Protein AF-A0A1H8Z740-F1 (af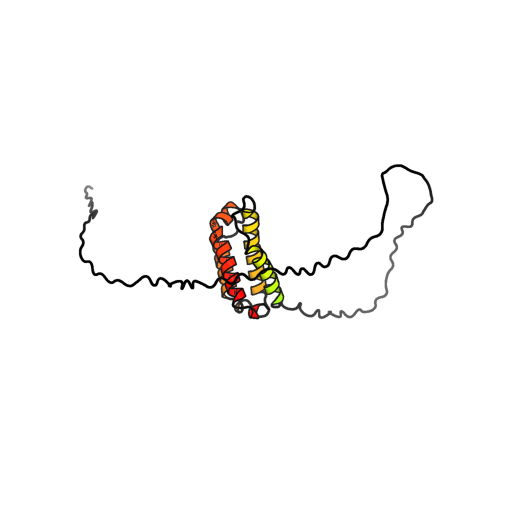db_monomer_lite)

Structure (mmCIF, N/CA/C/O backbone):
data_AF-A0A1H8Z740-F1
#
_entry.id   AF-A0A1H8Z740-F1
#
loop_
_atom_site.group_PDB
_atom_site.id
_atom_site.type_symbol
_atom_site.label_atom_id
_atom_site.label_alt_id
_atom_site.label_comp_id
_atom_site.label_asym_id
_atom_site.label_entity_id
_atom_site.label_seq_id
_atom_site.pdbx_PDB_ins_code
_atom_site.Cartn_x
_atom_site.Cartn_y
_atom_site.Cartn_z
_atom_site.occupancy
_atom_site.B_iso_or_equiv
_atom_site.auth_seq_id
_atom_site.auth_comp_id
_atom_site.auth_asym_id
_atom_site.auth_atom_id
_atom_site.pdbx_PDB_model_num
ATOM 1 N N . MET A 1 1 ? -72.888 9.881 -19.798 1.00 51.94 1 MET A N 1
ATOM 2 C CA . MET A 1 1 ? -72.428 8.613 -20.405 1.00 51.94 1 MET A CA 1
ATOM 3 C C . MET A 1 1 ? -71.868 7.751 -19.288 1.00 51.94 1 MET A C 1
ATOM 5 O O . MET A 1 1 ? -71.101 8.263 -18.486 1.00 51.94 1 MET A O 1
ATOM 9 N N . ALA A 1 2 ? -72.367 6.526 -19.159 1.00 50.38 2 ALA A N 1
ATOM 10 C CA . ALA A 1 2 ? -72.216 5.652 -17.998 1.00 50.38 2 ALA A CA 1
ATOM 11 C C . ALA A 1 2 ? -71.512 4.333 -18.372 1.00 50.38 2 ALA A C 1
ATOM 13 O O . ALA A 1 2 ? -71.550 3.955 -19.540 1.00 50.38 2 ALA A O 1
ATOM 14 N N . TYR A 1 3 ? -71.006 3.637 -17.340 1.00 39.53 3 TYR A N 1
ATOM 15 C CA . TYR A 1 3 ? -70.456 2.263 -17.302 1.00 39.53 3 TYR A CA 1
ATOM 16 C C . TYR A 1 3 ? -69.096 2.054 -18.000 1.00 39.53 3 TYR A C 1
ATOM 18 O O . TYR A 1 3 ? -68.881 2.534 -19.098 1.00 39.53 3 TYR A O 1
ATOM 26 N N . GLY A 1 4 ? -68.116 1.322 -17.465 1.00 43.38 4 GLY A N 1
ATOM 27 C CA . GLY A 1 4 ? -68.037 0.452 -16.292 1.00 43.38 4 GLY A CA 1
ATOM 28 C C . GLY A 1 4 ? -66.948 -0.620 -16.511 1.00 43.38 4 GLY A C 1
ATOM 29 O O . GLY A 1 4 ? -66.537 -0.852 -17.642 1.00 43.38 4 GLY A O 1
ATOM 30 N N . ARG A 1 5 ? -66.584 -1.310 -15.418 1.00 56.38 5 ARG A N 1
ATOM 31 C CA . ARG A 1 5 ? -65.820 -2.575 -15.286 1.00 56.38 5 ARG A CA 1
ATOM 32 C C . ARG A 1 5 ? -64.293 -2.553 -15.102 1.00 56.38 5 ARG A C 1
ATOM 34 O O . ARG A 1 5 ? -63.496 -2.549 -16.030 1.00 56.38 5 ARG A O 1
ATOM 41 N N . SER A 1 6 ? -63.965 -2.732 -13.825 1.00 49.19 6 SER A N 1
ATOM 42 C CA . SER A 1 6 ? -62.847 -3.457 -13.226 1.00 49.19 6 SER A CA 1
ATOM 43 C C . SER A 1 6 ? -62.597 -4.854 -13.817 1.00 49.19 6 SER A C 1
ATOM 45 O O . SER A 1 6 ? -63.549 -5.577 -14.112 1.00 49.19 6 SER A O 1
ATOM 47 N N . VAL A 1 7 ? -61.331 -5.286 -13.806 1.00 58.62 7 VAL A N 1
ATOM 48 C CA . VAL A 1 7 ? -60.946 -6.691 -13.594 1.00 58.62 7 VAL A CA 1
ATOM 49 C C . VAL A 1 7 ? -59.825 -6.724 -12.556 1.00 58.62 7 VAL A C 1
ATOM 51 O O . VAL A 1 7 ? -58.875 -5.947 -12.614 1.00 58.62 7 VAL A O 1
ATOM 54 N N . ALA A 1 8 ? -60.013 -7.596 -11.573 1.00 49.56 8 ALA A N 1
ATOM 55 C CA . ALA A 1 8 ? -59.185 -7.823 -10.404 1.00 49.56 8 ALA A CA 1
ATOM 56 C C . ALA A 1 8 ? -58.498 -9.195 -10.492 1.00 49.56 8 ALA A C 1
ATOM 58 O O . ALA A 1 8 ? -59.053 -10.093 -11.119 1.00 49.56 8 ALA A O 1
ATOM 59 N N . LEU A 1 9 ? -57.394 -9.336 -9.739 1.00 51.22 9 LEU A N 1
ATOM 60 C CA . LEU A 1 9 ? -56.732 -10.574 -9.278 1.00 51.22 9 LEU A CA 1
ATOM 61 C C . LEU A 1 9 ? -56.197 -11.517 -10.386 1.00 51.22 9 LEU A C 1
ATOM 63 O O . LEU A 1 9 ? -56.778 -11.668 -11.443 1.00 51.22 9 LEU A O 1
ATOM 67 N N . VAL A 1 10 ? -55.042 -12.170 -10.229 1.00 54.97 10 VAL A N 1
ATOM 68 C CA . VAL A 1 10 ? -54.831 -13.263 -9.270 1.00 54.97 10 VAL A CA 1
ATOM 69 C C . VAL A 1 10 ? -53.385 -13.304 -8.770 1.00 54.97 10 VAL A C 1
ATOM 71 O O . VAL A 1 10 ? -52.414 -13.274 -9.519 1.00 54.97 10 VAL A O 1
ATOM 74 N N . ARG A 1 11 ? -53.295 -13.424 -7.449 1.00 53.94 11 ARG A N 1
ATOM 75 C CA . ARG A 1 11 ? -52.135 -13.775 -6.635 1.00 53.94 11 ARG A CA 1
ATOM 76 C C . ARG A 1 11 ? -51.995 -15.303 -6.698 1.00 53.94 11 ARG A C 1
ATOM 78 O O . ARG A 1 11 ? -52.945 -15.983 -6.322 1.00 53.94 11 ARG A O 1
ATOM 85 N N . SER A 1 12 ? -50.861 -15.843 -7.147 1.00 56.25 12 SER A N 1
ATOM 86 C CA . SER A 1 12 ? -50.592 -17.287 -7.060 1.00 56.25 12 SER A CA 1
ATOM 87 C C . SER A 1 12 ? -49.629 -17.553 -5.908 1.00 56.25 12 SER A C 1
ATOM 89 O O . SER A 1 12 ? -48.436 -17.274 -5.988 1.00 56.25 12 SER A O 1
ATOM 91 N N . THR A 1 13 ? -50.193 -18.031 -4.805 1.00 62.53 13 THR A N 1
ATOM 92 C CA . THR A 1 13 ? -49.507 -18.542 -3.617 1.00 62.53 13 THR A CA 1
ATOM 93 C C . THR A 1 13 ? -49.459 -20.066 -3.651 1.00 62.53 13 THR A C 1
ATOM 95 O O . THR A 1 13 ? -50.426 -20.678 -4.100 1.00 62.53 13 THR A O 1
ATOM 98 N N . SER A 1 14 ? -48.422 -20.623 -3.012 1.00 50.22 14 SER A N 1
ATOM 99 C CA . SER A 1 14 ? -48.353 -21.995 -2.469 1.00 50.22 14 SER A CA 1
ATOM 100 C C . SER A 1 14 ? -48.118 -23.099 -3.511 1.00 50.22 14 SER A C 1
ATOM 102 O O . SER A 1 14 ? -48.761 -23.126 -4.546 1.00 50.22 14 SER A O 1
ATOM 104 N N . GLY A 1 15 ? -47.233 -24.075 -3.322 1.00 46.34 15 GLY A N 1
ATOM 105 C CA . GLY A 1 15 ? -46.512 -24.540 -2.139 1.00 46.34 15 GLY A CA 1
ATOM 106 C C . GLY A 1 15 ? -46.439 -26.075 -2.182 1.00 46.34 15 GLY A C 1
ATOM 107 O O . GLY A 1 15 ? -47.273 -26.689 -2.840 1.00 46.34 15 GLY A O 1
ATOM 108 N N . VAL A 1 16 ? -45.516 -26.659 -1.398 1.00 50.41 16 VAL A N 1
ATOM 109 C CA . VAL A 1 16 ? -45.433 -28.098 -1.032 1.00 50.41 16 VAL A CA 1
ATOM 110 C C . VAL A 1 16 ? -44.933 -29.004 -2.179 1.00 50.41 16 VAL A C 1
ATOM 112 O O . VAL A 1 16 ? -45.433 -28.931 -3.286 1.00 50.41 16 VAL A O 1
ATOM 115 N N . GLY A 1 17 ? -43.949 -29.895 -2.055 1.00 45.06 17 GLY A N 1
ATOM 116 C CA . GLY A 1 17 ? -43.285 -30.540 -0.924 1.00 45.06 17 GLY A CA 1
ATOM 117 C C . GLY A 1 17 ? -43.038 -32.021 -1.288 1.00 45.06 17 GLY A C 1
ATOM 118 O O . GLY A 1 17 ? -43.807 -32.589 -2.057 1.00 45.06 17 GLY A O 1
ATOM 119 N N . ASN A 1 18 ? -42.011 -32.619 -0.675 1.00 44.38 18 ASN A N 1
ATOM 120 C CA . ASN A 1 18 ? -41.576 -34.033 -0.673 1.00 44.38 18 ASN A CA 1
ATOM 121 C C . ASN A 1 18 ? -40.525 -34.445 -1.722 1.00 44.38 18 ASN A C 1
ATOM 123 O O . ASN A 1 18 ? -40.766 -34.327 -2.914 1.00 44.38 18 ASN A O 1
ATOM 127 N N . THR A 1 19 ? -39.279 -34.789 -1.356 1.00 49.62 19 THR A N 1
ATOM 128 C CA . THR A 1 19 ? -38.727 -35.799 -0.403 1.00 49.62 19 THR A CA 1
ATOM 129 C C . THR A 1 19 ? -38.589 -37.181 -1.055 1.00 49.62 19 THR A C 1
ATOM 131 O O . THR A 1 19 ? -39.558 -37.662 -1.624 1.00 49.62 19 THR A O 1
ATOM 134 N N . VAL A 1 20 ? -37.405 -37.788 -0.834 1.00 49.59 20 VAL A N 1
ATOM 135 C CA . VAL A 1 20 ? -36.796 -39.074 -1.283 1.00 49.59 20 VAL A CA 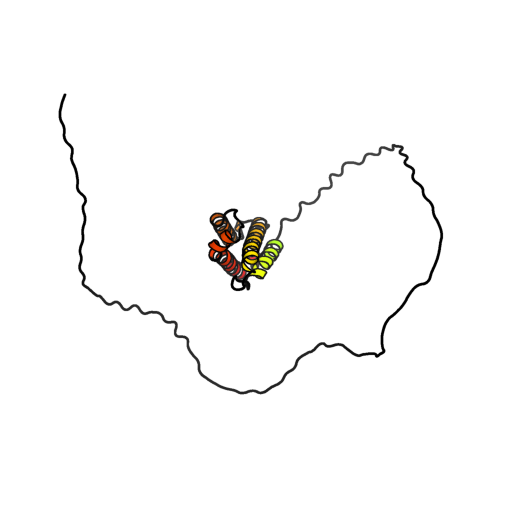1
ATOM 136 C C . VAL A 1 20 ? -36.079 -38.970 -2.641 1.00 49.59 20 VAL A C 1
ATOM 138 O O . VAL A 1 20 ? -36.668 -38.507 -3.602 1.00 49.59 20 VAL A O 1
ATOM 141 N N . ASP A 1 21 ? -34.778 -39.235 -2.811 1.00 46.12 21 ASP A N 1
ATOM 142 C CA . ASP A 1 21 ? -33.928 -40.348 -2.350 1.00 46.12 21 ASP A CA 1
ATOM 143 C C . ASP A 1 21 ? -32.442 -39.908 -2.525 1.00 46.12 21 ASP A C 1
ATOM 145 O O . ASP A 1 21 ? -32.060 -39.425 -3.587 1.00 46.12 21 ASP A O 1
ATOM 149 N N . ARG A 1 22 ? -31.618 -39.703 -1.490 1.00 48.56 22 ARG A N 1
ATOM 150 C CA . ARG A 1 22 ? -30.733 -40.657 -0.786 1.00 48.56 22 ARG A CA 1
ATOM 151 C C . ARG A 1 22 ? -29.916 -41.651 -1.644 1.00 48.56 22 ARG A C 1
ATOM 153 O O . ARG A 1 22 ? -29.967 -42.851 -1.427 1.00 48.56 22 ARG A O 1
ATOM 160 N N . LEU A 1 23 ? -28.980 -41.130 -2.440 1.00 54.94 23 LEU A N 1
ATOM 161 C CA . LEU A 1 23 ? -27.704 -41.799 -2.769 1.00 54.94 23 LEU A CA 1
ATOM 162 C C . LEU A 1 23 ? -26.571 -40.883 -2.275 1.00 54.94 23 LEU A C 1
ATOM 164 O O . LEU A 1 23 ? -26.291 -39.855 -2.876 1.00 54.94 23 LEU A O 1
ATOM 168 N N . ILE A 1 24 ? -26.083 -41.020 -1.037 1.00 53.53 24 ILE A N 1
ATOM 169 C CA . ILE A 1 24 ? -24.982 -41.922 -0.644 1.00 53.53 24 ILE A CA 1
ATOM 170 C C . ILE A 1 24 ? -23.899 -41.980 -1.729 1.00 53.53 24 ILE A C 1
ATOM 172 O O . ILE A 1 24 ? -23.836 -42.899 -2.537 1.00 53.53 24 ILE A O 1
ATOM 176 N N . GLY A 1 25 ? -23.048 -40.957 -1.707 1.00 46.06 25 GLY A N 1
ATOM 177 C CA . GLY A 1 25 ? -21.770 -40.892 -2.399 1.00 46.06 25 GLY A CA 1
ATOM 178 C C . GLY A 1 25 ? -20.762 -40.233 -1.466 1.00 46.06 25 GLY A C 1
ATOM 179 O O . GLY A 1 25 ? -20.509 -39.036 -1.556 1.00 46.06 25 GLY A O 1
ATOM 180 N N . ASP A 1 26 ? -20.259 -41.022 -0.517 1.00 47.56 26 ASP A N 1
ATOM 181 C CA . ASP A 1 26 ? -19.107 -40.706 0.320 1.00 47.56 26 ASP A CA 1
ATOM 182 C C . ASP A 1 26 ? -17.903 -40.331 -0.557 1.00 47.56 26 ASP A C 1
ATOM 184 O O . ASP A 1 26 ? -17.189 -41.193 -1.070 1.00 47.56 26 ASP A O 1
ATOM 188 N N . HIS A 1 27 ? -17.626 -39.035 -0.681 1.00 52.25 27 HIS A N 1
ATOM 189 C CA . HIS A 1 27 ? -16.311 -38.545 -1.084 1.00 52.25 27 HIS A CA 1
ATOM 190 C C . HIS A 1 27 ? -15.708 -37.718 0.044 1.00 52.25 27 HIS A C 1
ATOM 192 O O . HIS A 1 27 ? -15.563 -36.502 -0.012 1.00 52.25 27 HIS A O 1
ATOM 198 N N . THR A 1 28 ? -15.351 -38.466 1.088 1.00 51.75 28 THR A N 1
ATOM 199 C CA . THR A 1 28 ? -14.071 -38.375 1.797 1.00 51.75 28 THR A CA 1
ATOM 200 C C . THR A 1 28 ? -13.460 -36.982 1.875 1.00 51.75 28 THR A C 1
ATOM 202 O O . THR A 1 28 ? -12.662 -36.567 1.032 1.00 51.75 28 THR A O 1
ATOM 205 N N . VAL A 1 29 ? -13.735 -36.346 3.011 1.00 49.88 29 VAL A N 1
ATOM 206 C CA . VAL A 1 29 ? -12.822 -35.453 3.722 1.00 49.88 29 VAL A CA 1
ATOM 207 C C . VAL A 1 29 ? -11.387 -35.970 3.555 1.00 49.88 29 VAL A C 1
ATOM 209 O O . VAL A 1 29 ? -10.983 -36.951 4.181 1.00 49.88 29 VAL A O 1
ATOM 212 N N . ARG A 1 30 ? -10.583 -35.316 2.708 1.00 48.72 30 ARG A N 1
ATOM 213 C CA . ARG A 1 30 ? -9.128 -35.510 2.690 1.00 48.72 30 ARG A CA 1
ATOM 214 C C . ARG A 1 30 ? -8.553 -34.809 3.918 1.00 48.72 30 ARG A C 1
ATOM 216 O O . ARG A 1 30 ? -7.927 -33.758 3.842 1.00 48.72 30 ARG A O 1
ATOM 223 N N . THR A 1 31 ? -8.769 -35.423 5.078 1.00 51.41 31 THR A N 1
ATOM 224 C CA . THR A 1 31 ? -7.975 -35.187 6.279 1.00 51.41 31 THR A CA 1
ATOM 225 C C . THR A 1 31 ? -6.515 -35.433 5.907 1.00 51.41 31 THR A C 1
ATOM 227 O O . THR A 1 31 ? -6.109 -36.584 5.709 1.00 51.41 31 THR A O 1
ATOM 230 N N . ARG A 1 32 ? -5.709 -34.371 5.785 1.00 56.00 32 ARG A N 1
ATOM 231 C CA . ARG A 1 32 ? -4.251 -34.515 5.792 1.00 56.00 32 ARG A CA 1
ATOM 232 C C . ARG A 1 32 ? -3.883 -35.108 7.148 1.00 56.00 32 ARG A C 1
ATOM 234 O O . ARG A 1 32 ? -3.921 -34.429 8.170 1.00 56.00 32 ARG A O 1
ATOM 241 N N . ARG A 1 33 ? -3.585 -36.409 7.156 1.00 56.38 33 ARG A N 1
ATOM 242 C CA . ARG A 1 33 ? -3.032 -37.107 8.314 1.00 56.38 33 ARG A CA 1
ATOM 243 C C . ARG A 1 33 ? -1.699 -36.456 8.660 1.00 56.38 33 ARG A C 1
ATOM 245 O O . ARG A 1 33 ? -0.691 -36.689 7.998 1.00 56.38 33 ARG A O 1
ATOM 252 N N . ILE A 1 34 ? -1.728 -35.664 9.722 1.00 55.78 34 ILE A N 1
ATOM 253 C CA . ILE A 1 34 ? -0.568 -35.267 10.507 1.00 55.78 34 ILE A CA 1
ATOM 254 C C . ILE A 1 34 ? 0.114 -36.564 10.951 1.00 55.78 34 ILE A C 1
ATOM 256 O O . ILE A 1 34 ? -0.396 -37.288 11.810 1.00 55.78 34 ILE A O 1
ATOM 260 N N . ARG A 1 35 ? 1.255 -36.897 10.339 1.00 57.22 35 ARG A N 1
ATOM 261 C CA . ARG A 1 35 ? 2.130 -37.947 10.861 1.00 57.22 35 ARG A CA 1
ATOM 262 C C . ARG A 1 35 ? 2.799 -37.399 12.117 1.00 57.22 35 ARG A C 1
ATOM 264 O O . ARG A 1 35 ? 3.810 -36.712 12.052 1.00 57.22 35 ARG A O 1
ATOM 271 N N . ARG A 1 36 ? 2.201 -37.711 13.267 1.00 52.22 36 ARG A N 1
ATOM 272 C CA . ARG A 1 36 ? 2.872 -37.698 14.567 1.00 52.22 36 ARG A CA 1
ATOM 273 C C . ARG A 1 36 ? 3.938 -38.795 14.555 1.00 52.22 36 ARG A C 1
ATOM 275 O O . ARG A 1 36 ? 3.599 -39.969 14.667 1.00 52.22 36 ARG A O 1
ATOM 282 N N . ALA A 1 37 ? 5.204 -38.414 14.442 1.00 51.41 37 ALA A N 1
ATOM 283 C CA . ALA A 1 37 ? 6.311 -39.257 14.869 1.00 51.41 37 ALA A CA 1
ATOM 284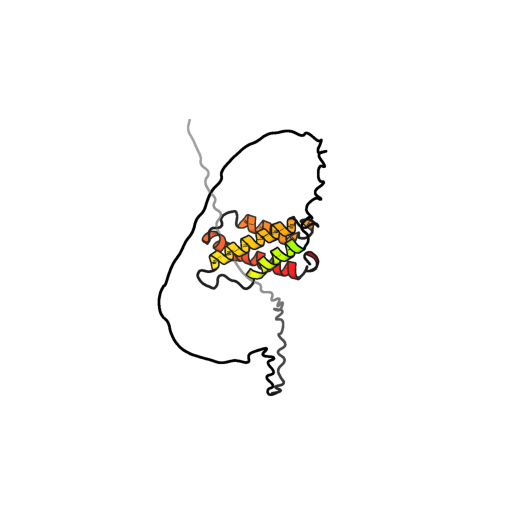 C C . ALA A 1 37 ? 6.563 -38.996 16.367 1.00 51.41 37 ALA A C 1
ATOM 286 O O . ALA A 1 37 ? 7.004 -37.923 16.762 1.00 51.41 37 ALA A O 1
ATOM 287 N N . ARG A 1 38 ? 6.210 -39.978 17.201 1.00 49.41 38 ARG A N 1
ATOM 288 C CA . ARG A 1 38 ? 6.825 -40.253 18.514 1.00 49.41 38 ARG A CA 1
ATOM 289 C C . ARG A 1 38 ? 7.944 -41.272 18.226 1.00 49.41 38 ARG A C 1
ATOM 291 O O . ARG A 1 38 ? 7.724 -42.114 17.366 1.00 49.41 38 ARG A O 1
ATOM 298 N N . ALA A 1 39 ? 9.111 -41.342 18.850 1.00 46.09 39 ALA A N 1
ATOM 299 C CA . ALA A 1 39 ? 9.755 -40.640 19.947 1.00 46.09 39 ALA A CA 1
ATOM 300 C C . ALA A 1 39 ? 11.256 -41.002 19.890 1.00 46.09 39 ALA A C 1
ATOM 302 O O . ALA A 1 39 ? 11.590 -42.098 19.448 1.00 46.09 39 ALA A O 1
ATOM 303 N N . ALA A 1 40 ? 12.127 -40.144 20.414 1.00 49.03 40 ALA A N 1
ATOM 304 C CA . ALA A 1 40 ? 13.336 -40.558 21.126 1.00 49.03 40 ALA A CA 1
ATOM 305 C C . ALA A 1 40 ? 13.777 -39.385 22.007 1.00 49.03 40 ALA A C 1
ATOM 307 O O . ALA A 1 40 ? 14.183 -38.337 21.510 1.00 49.03 40 ALA A O 1
ATOM 308 N N . ALA A 1 41 ? 13.623 -39.547 23.319 1.00 53.84 41 ALA A N 1
ATOM 309 C CA . ALA A 1 41 ? 14.206 -38.657 24.305 1.00 53.84 41 ALA A CA 1
ATOM 310 C C . ALA A 1 41 ? 15.705 -38.967 24.399 1.00 53.84 41 ALA A C 1
ATOM 312 O O . ALA A 1 41 ? 16.083 -40.057 24.823 1.00 53.84 41 ALA A O 1
ATOM 313 N N . LEU A 1 42 ? 16.542 -38.006 24.018 1.00 51.34 42 LEU A N 1
ATOM 314 C CA . LEU A 1 42 ? 17.931 -37.926 24.450 1.00 51.34 42 LEU A CA 1
ATOM 315 C C . LEU A 1 42 ? 18.061 -36.642 25.263 1.00 51.34 42 LEU A C 1
ATOM 317 O O . LEU A 1 42 ? 18.013 -35.537 24.729 1.00 51.34 42 LEU A O 1
ATOM 321 N N . ALA A 1 43 ? 18.161 -36.812 26.577 1.00 49.41 43 ALA A N 1
ATOM 322 C CA . ALA A 1 43 ? 18.602 -35.769 27.480 1.00 49.41 43 ALA A CA 1
ATOM 323 C C . ALA A 1 43 ? 20.100 -35.531 27.233 1.00 49.41 43 ALA A C 1
ATOM 325 O O . ALA A 1 43 ? 20.905 -36.440 27.425 1.00 49.41 43 ALA A O 1
ATOM 326 N N . VAL A 1 44 ? 20.464 -34.322 26.804 1.00 55.94 44 VAL A N 1
ATOM 327 C CA . VAL A 1 44 ? 21.854 -33.849 26.752 1.00 55.94 44 VAL A CA 1
ATOM 328 C C . VAL A 1 44 ? 21.946 -32.596 27.628 1.00 55.94 44 VAL A C 1
ATOM 330 O O . VAL A 1 44 ? 21.213 -31.637 27.376 1.00 55.94 44 VAL A O 1
ATOM 333 N N . PRO A 1 45 ? 22.784 -32.592 28.678 1.00 50.06 45 PRO A N 1
ATOM 334 C CA . PRO A 1 45 ? 22.943 -31.446 29.560 1.00 50.06 45 PRO A CA 1
ATOM 335 C C . PRO A 1 45 ? 23.923 -30.401 28.994 1.00 50.06 45 PRO A C 1
ATOM 337 O O . PRO A 1 45 ? 24.972 -30.742 28.463 1.00 50.06 45 PRO A O 1
ATOM 340 N N . VAL A 1 46 ? 23.543 -29.132 29.183 1.00 52.88 46 VAL A N 1
ATOM 341 C CA . VAL A 1 46 ? 24.349 -27.958 29.587 1.00 52.88 46 VAL A CA 1
ATOM 342 C C . VAL A 1 46 ? 25.718 -27.726 28.922 1.00 52.88 46 VAL A C 1
ATOM 344 O O . VAL A 1 46 ? 26.709 -28.350 29.282 1.00 52.88 46 VAL A O 1
ATOM 347 N N . ALA A 1 47 ? 25.800 -26.645 28.137 1.00 52.44 47 ALA A N 1
ATOM 348 C CA . ALA A 1 47 ? 26.899 -25.675 28.214 1.00 52.44 47 ALA A CA 1
ATOM 349 C C . ALA A 1 47 ? 26.419 -24.295 27.718 1.00 52.44 47 ALA A C 1
ATOM 351 O O . ALA A 1 47 ? 26.180 -24.087 26.531 1.00 52.44 47 ALA A O 1
ATOM 352 N N . LEU A 1 48 ? 26.247 -23.359 28.655 1.00 56.12 48 LEU A N 1
ATOM 353 C CA . LEU A 1 48 ? 26.088 -21.926 28.401 1.00 56.12 48 LEU A CA 1
ATOM 354 C C . LEU A 1 48 ? 27.441 -21.349 27.967 1.00 56.12 48 LEU A C 1
ATOM 356 O O . LEU A 1 48 ? 28.382 -21.366 28.757 1.00 56.12 48 LEU A O 1
ATOM 360 N N . LEU A 1 49 ? 27.525 -20.789 26.761 1.00 59.06 49 LEU A N 1
ATOM 361 C CA . LEU A 1 49 ? 28.607 -19.885 26.368 1.00 59.06 49 LEU A CA 1
ATOM 362 C C . LEU A 1 49 ? 27.998 -18.646 25.705 1.00 59.06 49 LEU A C 1
ATOM 364 O O . LEU A 1 49 ? 27.688 -18.628 24.517 1.00 59.06 49 LEU A O 1
ATOM 368 N N . LEU A 1 50 ? 27.801 -17.617 26.529 1.00 64.94 50 LEU A N 1
ATOM 369 C CA . LEU A 1 50 ? 27.571 -16.235 26.122 1.00 64.94 50 LEU A CA 1
ATOM 370 C C . LEU A 1 50 ? 28.929 -15.608 25.759 1.00 64.94 50 LEU A C 1
ATOM 372 O O . LEU A 1 50 ? 29.798 -15.571 26.631 1.00 64.94 50 LEU A O 1
ATOM 376 N N . PRO A 1 51 ? 29.129 -15.022 24.569 1.00 61.03 51 PRO A N 1
ATOM 377 C CA . PRO A 1 51 ? 30.081 -13.934 24.423 1.00 61.03 51 PRO A CA 1
ATOM 378 C C . PRO A 1 51 ? 29.379 -12.633 24.829 1.00 61.03 51 PRO A C 1
ATOM 380 O O . PRO A 1 51 ? 28.772 -11.930 24.025 1.00 61.03 51 PRO A O 1
ATOM 383 N N . SER A 1 52 ? 29.438 -12.350 26.129 1.00 54.09 52 SER A N 1
ATOM 384 C CA . SER A 1 52 ? 29.148 -11.037 26.697 1.00 54.09 52 SER A CA 1
ATOM 385 C C . SER A 1 52 ? 30.332 -10.116 26.390 1.00 54.09 52 SER A C 1
ATOM 387 O O . SER A 1 52 ? 31.387 -10.238 27.011 1.00 54.09 52 SER A O 1
ATOM 389 N N . CYS A 1 53 ? 30.187 -9.208 25.424 1.00 59.69 53 CYS A N 1
ATOM 390 C CA . CYS A 1 53 ? 31.089 -8.064 25.281 1.00 59.69 53 CYS A CA 1
ATOM 391 C C . CYS A 1 53 ? 30.690 -6.999 26.309 1.00 59.69 53 CYS A C 1
ATOM 393 O O . CYS A 1 53 ? 30.004 -6.030 25.995 1.00 59.69 53 CYS A O 1
ATOM 395 N N . SER A 1 54 ? 31.115 -7.205 27.556 1.00 51.34 54 SER A N 1
ATOM 396 C CA . SER A 1 54 ? 31.225 -6.146 28.555 1.00 51.34 54 SER A CA 1
ATOM 397 C C . SER A 1 54 ? 32.696 -5.753 28.642 1.00 51.34 54 SER A C 1
ATOM 399 O O . SER A 1 54 ? 33.530 -6.518 29.121 1.00 51.34 54 SER A O 1
ATOM 401 N N . GLY A 1 55 ? 33.020 -4.573 28.120 1.00 49.22 55 GLY A N 1
ATOM 402 C CA . GLY A 1 55 ? 34.252 -3.875 28.450 1.00 49.22 55 GLY A CA 1
ATOM 403 C C . GLY A 1 55 ? 33.985 -2.950 29.632 1.00 49.22 55 GLY A C 1
ATOM 404 O O . GLY A 1 55 ? 33.263 -1.966 29.489 1.00 49.22 55 GLY A O 1
ATOM 405 N N . SER A 1 56 ? 34.549 -3.259 30.796 1.00 50.50 56 SER A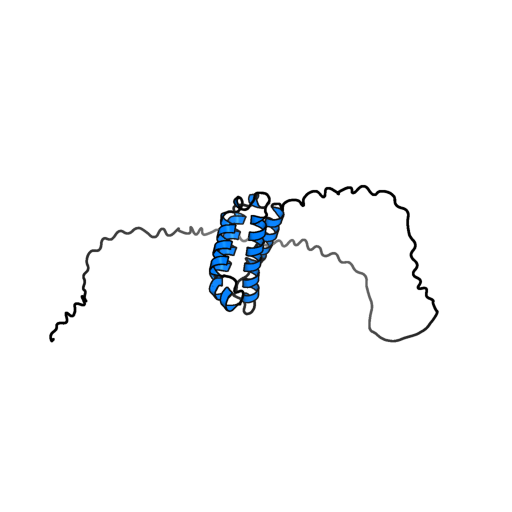 N 1
ATOM 406 C CA . SER A 1 56 ? 34.767 -2.296 31.880 1.00 50.50 56 SER A CA 1
ATOM 407 C C . SER A 1 56 ? 35.917 -2.761 32.770 1.00 50.50 56 SER A C 1
ATOM 409 O O . SER A 1 56 ? 35.917 -3.885 33.259 1.00 50.50 56 SER A O 1
ATOM 411 N N . ALA A 1 57 ? 36.884 -1.867 32.950 1.00 47.44 57 ALA A N 1
ATOM 412 C CA . ALA A 1 57 ? 37.707 -1.708 34.146 1.00 47.44 57 ALA A CA 1
ATOM 413 C C . ALA A 1 57 ? 38.012 -0.198 34.194 1.00 47.44 57 ALA A C 1
ATOM 415 O O . ALA A 1 57 ? 38.619 0.343 33.272 1.00 47.44 57 ALA A O 1
ATOM 416 N N . ASP A 1 58 ? 37.288 0.559 35.013 1.00 45.12 58 ASP A N 1
ATOM 417 C CA . ASP A 1 58 ? 37.594 0.857 36.419 1.00 45.12 58 ASP A CA 1
ATOM 418 C C . ASP A 1 58 ? 38.739 1.861 36.590 1.00 45.12 58 ASP A C 1
ATOM 420 O O . ASP A 1 58 ? 39.908 1.555 36.357 1.00 45.12 58 ASP A O 1
ATOM 424 N N . ARG A 1 59 ? 38.376 3.045 37.096 1.00 41.88 59 ARG A N 1
ATOM 425 C CA . ARG A 1 59 ? 39.026 3.670 38.255 1.00 41.88 59 ARG A CA 1
ATOM 426 C C . ARG A 1 59 ? 38.031 4.594 38.969 1.00 41.88 59 ARG A C 1
ATOM 428 O O . ARG A 1 59 ? 37.562 5.570 38.392 1.00 41.88 59 ARG A O 1
ATOM 435 N N . GLU A 1 60 ? 37.685 4.181 40.192 1.00 41.97 60 GLU A N 1
ATOM 436 C CA . GLU A 1 60 ? 37.688 4.944 41.458 1.00 41.97 60 GLU A CA 1
ATOM 437 C C . GLU A 1 60 ? 37.815 6.478 41.367 1.00 41.97 60 GLU A C 1
ATOM 439 O O . GLU A 1 60 ? 38.619 6.997 40.606 1.00 41.97 60 GLU A O 1
ATOM 444 N N . ALA A 1 61 ? 37.209 7.304 42.214 1.00 42.88 61 ALA A N 1
ATOM 445 C CA . ALA A 1 61 ? 36.331 7.154 43.368 1.00 42.88 61 ALA A CA 1
ATOM 446 C C . ALA A 1 61 ? 35.914 8.584 43.780 1.00 42.88 61 ALA A C 1
ATOM 448 O O . ALA A 1 61 ? 36.609 9.548 43.461 1.00 42.88 61 ALA A O 1
ATOM 449 N N . GLY A 1 62 ? 34.856 8.708 44.584 1.00 35.50 62 GLY A N 1
ATOM 450 C CA . GLY A 1 62 ? 34.789 9.783 45.581 1.00 35.50 62 GLY A CA 1
ATOM 451 C C . GLY A 1 62 ? 33.701 10.840 45.394 1.00 35.50 62 GLY A C 1
ATOM 452 O O . GLY A 1 62 ? 33.924 11.881 44.798 1.00 35.50 62 GLY A O 1
ATOM 453 N N . GLY A 1 63 ? 32.563 10.603 46.051 1.00 34.31 63 GLY A N 1
ATOM 454 C CA . GLY A 1 63 ? 32.151 11.457 47.169 1.00 34.31 63 GLY A CA 1
ATOM 455 C C . GLY A 1 63 ? 31.468 12.798 46.880 1.00 34.31 63 GLY A C 1
ATOM 456 O O . GLY A 1 63 ? 32.127 13.822 46.791 1.00 34.31 63 GLY A O 1
ATOM 457 N N . GLY A 1 64 ? 30.139 12.797 47.023 1.00 39.47 64 GLY A N 1
ATOM 458 C CA . GLY A 1 64 ? 29.447 13.770 47.884 1.00 39.47 64 GLY A CA 1
ATOM 459 C C . GLY A 1 64 ? 29.199 15.196 47.357 1.00 39.47 64 GLY A C 1
ATOM 460 O O . GLY A 1 64 ? 29.698 15.572 46.309 1.00 39.47 64 GLY A O 1
ATOM 461 N N . PRO A 1 65 ? 28.335 15.972 48.044 1.00 50.59 65 PRO A N 1
ATOM 462 C CA . PRO A 1 65 ? 27.319 16.804 47.390 1.00 50.59 65 PRO A CA 1
ATOM 463 C C . PRO A 1 65 ? 27.631 18.318 47.301 1.00 50.59 65 PRO A C 1
ATOM 465 O O . PRO A 1 65 ? 28.470 18.835 48.030 1.00 50.59 65 PRO A O 1
ATOM 468 N N . SER A 1 66 ? 26.867 18.997 46.422 1.00 44.66 66 SER A N 1
ATOM 469 C CA . SER A 1 66 ? 26.555 20.454 46.298 1.00 44.66 66 SER A CA 1
ATOM 470 C C . SER A 1 66 ? 26.694 21.271 47.608 1.00 44.66 66 SER A C 1
ATOM 472 O O . SER A 1 66 ? 26.403 20.669 48.644 1.00 44.66 66 SER A O 1
ATOM 474 N N . PRO A 1 67 ? 26.960 22.614 47.653 1.00 55.47 67 PRO A N 1
ATOM 475 C CA . PRO A 1 67 ? 26.489 23.667 46.720 1.00 55.47 67 PRO A CA 1
ATOM 476 C C . PRO A 1 67 ? 27.386 24.945 46.570 1.00 55.47 67 PRO A C 1
ATOM 478 O O . PRO A 1 67 ? 28.463 25.051 47.142 1.00 55.47 67 PRO A O 1
ATOM 481 N N . SER A 1 68 ? 26.836 25.969 45.890 1.00 40.97 68 SER A N 1
ATOM 482 C CA . SER A 1 68 ? 27.023 27.430 46.108 1.00 40.97 68 SER A CA 1
ATOM 483 C C . SER A 1 68 ? 27.942 28.269 45.196 1.00 40.97 68 SER A C 1
ATOM 485 O O . SER A 1 68 ? 29.160 28.193 45.238 1.00 40.97 68 SER A O 1
ATOM 487 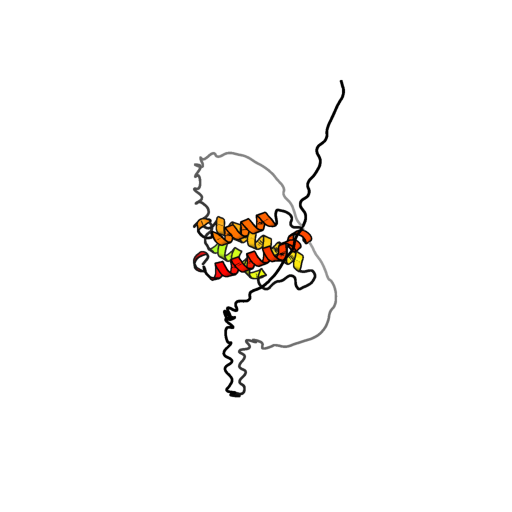N N . ARG A 1 69 ? 27.257 29.203 44.512 1.00 39.84 69 ARG A N 1
ATOM 488 C CA . ARG A 1 69 ? 27.447 30.673 44.460 1.00 39.84 69 ARG A CA 1
ATOM 489 C C . ARG A 1 69 ? 28.791 31.289 44.032 1.00 39.84 69 ARG A C 1
ATOM 491 O O . ARG A 1 69 ? 29.752 31.316 44.781 1.00 39.84 69 ARG A O 1
ATOM 498 N N . SER A 1 70 ? 28.665 32.007 42.910 1.00 40.91 70 SER A N 1
ATOM 499 C CA . SER A 1 70 ? 28.909 33.451 42.716 1.00 40.91 70 SER A CA 1
ATOM 500 C C . SER A 1 70 ? 30.271 34.050 43.052 1.00 40.91 70 SER A C 1
ATOM 502 O O . SER A 1 70 ? 30.600 34.211 44.220 1.00 40.91 70 SER A O 1
ATOM 504 N N . ALA A 1 71 ? 30.913 34.587 42.010 1.00 44.56 71 ALA A N 1
ATOM 505 C CA . ALA A 1 71 ? 31.562 35.909 41.930 1.00 44.56 71 ALA A CA 1
ATOM 506 C C . ALA A 1 71 ? 32.419 35.947 40.643 1.00 44.56 71 ALA A C 1
ATOM 508 O O . ALA A 1 71 ? 32.993 34.924 40.302 1.00 44.56 71 ALA A O 1
ATOM 509 N N . VAL A 1 72 ? 32.652 37.030 39.901 1.00 44.78 72 VAL A N 1
ATOM 510 C CA . VAL A 1 72 ? 32.081 38.379 39.746 1.00 44.78 72 VAL A CA 1
ATOM 511 C C . VAL A 1 72 ? 32.949 39.025 38.639 1.00 44.78 72 VAL A C 1
ATOM 513 O O . VAL A 1 72 ? 34.150 38.771 38.632 1.00 44.78 72 VAL A O 1
ATOM 516 N N . THR A 1 73 ? 32.335 39.828 37.748 1.00 37.28 73 THR A N 1
ATOM 517 C CA . THR A 1 73 ? 32.907 41.002 37.014 1.00 37.28 73 THR A CA 1
ATOM 518 C C . THR A 1 73 ? 34.107 40.794 36.058 1.00 37.28 73 THR A C 1
ATOM 520 O O . THR A 1 73 ? 34.984 39.991 36.319 1.00 37.28 73 THR A O 1
ATOM 523 N N . GLU A 1 74 ? 34.297 41.501 34.941 1.00 44.12 74 GLU A N 1
ATOM 524 C CA . GLU A 1 74 ? 33.691 42.709 34.364 1.00 44.12 74 GLU A CA 1
ATOM 525 C C . GLU A 1 74 ? 34.291 42.961 32.956 1.00 44.12 74 GLU A C 1
ATOM 527 O O . GLU A 1 74 ? 35.440 42.593 32.737 1.00 44.12 74 GLU A O 1
ATOM 532 N N . THR A 1 75 ? 33.521 43.661 32.097 1.00 42.72 75 THR A N 1
ATOM 533 C CA . THR A 1 75 ? 33.903 44.855 31.280 1.00 42.72 75 THR A CA 1
ATOM 534 C C . THR A 1 75 ? 34.983 44.644 30.180 1.00 42.72 75 THR A C 1
ATOM 536 O O . THR A 1 75 ? 36.015 44.044 30.417 1.00 42.72 75 THR A O 1
ATOM 539 N N . THR A 1 76 ? 34.843 45.065 28.908 1.00 43.16 76 THR A N 1
ATOM 540 C CA . THR A 1 76 ? 34.409 46.376 28.372 1.00 43.16 76 THR A CA 1
ATOM 541 C C . THR A 1 76 ? 34.177 46.342 26.838 1.00 43.16 76 THR A C 1
ATOM 543 O O . THR A 1 76 ? 34.897 45.636 26.143 1.00 43.16 76 THR A O 1
ATOM 546 N N . ALA A 1 77 ? 33.201 47.149 26.369 1.00 42.03 77 ALA A N 1
ATOM 547 C CA . ALA A 1 77 ? 32.986 47.878 25.082 1.00 42.03 77 ALA A CA 1
ATOM 548 C C . ALA A 1 77 ? 33.693 47.426 23.773 1.00 42.03 77 ALA A C 1
ATOM 550 O O . ALA A 1 77 ? 34.897 47.229 23.770 1.00 42.03 77 ALA A O 1
ATOM 551 N N . GLY A 1 78 ? 33.039 47.285 22.601 1.00 38.81 78 GLY A N 1
ATOM 552 C CA . GLY A 1 78 ? 32.286 48.285 21.791 1.00 38.81 78 GLY A CA 1
ATOM 553 C C . GLY A 1 78 ? 33.195 48.880 20.672 1.00 38.81 78 GLY A C 1
ATOM 554 O O . GLY A 1 78 ? 34.405 48.802 20.860 1.00 38.81 78 GLY A O 1
ATOM 555 N N . PRO A 1 79 ? 32.737 49.523 19.560 1.00 52.72 79 PRO A N 1
ATOM 556 C CA . PRO A 1 79 ? 31.386 49.728 19.011 1.00 52.72 79 PRO A CA 1
ATOM 557 C C . PRO A 1 79 ? 31.223 49.508 17.462 1.00 52.72 79 PRO A C 1
ATOM 559 O O . PRO A 1 79 ? 32.140 49.118 16.750 1.00 52.72 79 PRO A O 1
ATOM 562 N N . ALA A 1 80 ? 29.987 49.787 17.017 1.00 46.22 80 ALA A N 1
ATOM 563 C CA . ALA A 1 80 ? 29.302 49.877 15.710 1.00 46.22 80 ALA A CA 1
ATOM 564 C C . ALA A 1 80 ? 30.036 50.210 14.386 1.00 46.22 80 ALA A C 1
ATOM 566 O O . ALA A 1 80 ? 31.022 50.939 14.383 1.00 46.22 80 ALA A O 1
ATOM 567 N N . SER A 1 81 ? 29.401 49.834 13.254 1.00 43.16 81 SER A N 1
ATOM 568 C CA . SER A 1 81 ? 29.193 50.688 12.056 1.00 43.16 81 SER A CA 1
ATOM 569 C C . SER A 1 81 ? 28.134 50.108 11.091 1.00 43.16 81 SER A C 1
ATOM 571 O O . SER A 1 81 ? 28.297 49.006 10.573 1.00 43.16 81 SER A O 1
ATOM 573 N N . GLU A 1 82 ? 27.069 50.876 10.839 1.00 49.59 82 GLU A N 1
ATOM 574 C CA . GLU A 1 82 ? 26.261 50.842 9.609 1.00 49.59 82 GLU A CA 1
ATOM 575 C C . GLU A 1 82 ? 26.959 51.702 8.536 1.00 49.59 82 GLU A C 1
ATOM 577 O O . GLU A 1 82 ? 27.417 52.783 8.883 1.00 49.59 82 GLU A O 1
ATOM 582 N N . GLU A 1 83 ? 26.971 51.310 7.253 1.00 43.44 83 GLU A N 1
ATOM 583 C CA . GLU A 1 83 ? 26.683 52.238 6.136 1.00 43.44 83 GLU A CA 1
ATOM 584 C C . GLU A 1 83 ? 26.464 51.475 4.813 1.00 43.44 83 GLU A C 1
ATOM 586 O O . GLU A 1 83 ? 27.298 50.685 4.370 1.00 43.44 83 GLU A O 1
ATOM 591 N N . LEU A 1 84 ? 25.333 51.755 4.159 1.00 51.00 84 LEU A N 1
ATOM 592 C CA . LEU A 1 84 ? 25.097 51.525 2.734 1.00 51.00 84 LEU A CA 1
ATOM 593 C C . LEU A 1 84 ? 26.027 52.405 1.884 1.00 51.00 84 LEU A C 1
ATOM 595 O O . LEU A 1 84 ? 26.067 53.608 2.121 1.00 51.00 84 LEU A O 1
ATOM 599 N N . ARG A 1 85 ? 26.556 51.891 0.761 1.00 44.81 85 ARG A N 1
ATOM 600 C CA . ARG A 1 85 ? 26.513 52.632 -0.519 1.00 44.81 85 ARG A CA 1
ATOM 601 C C . ARG A 1 85 ? 26.863 51.788 -1.742 1.00 44.81 85 ARG A C 1
ATOM 603 O O . ARG A 1 85 ? 27.855 51.074 -1.797 1.00 44.81 85 ARG A O 1
ATOM 610 N N . SER A 1 86 ? 25.984 51.944 -2.722 1.00 44.75 86 SER A N 1
ATOM 611 C CA . SER A 1 86 ? 25.960 51.386 -4.067 1.00 44.75 86 SER A CA 1
ATOM 612 C C . SER A 1 86 ? 26.691 52.306 -5.051 1.00 44.75 86 SER A C 1
ATOM 614 O O . SER A 1 86 ? 26.500 53.515 -4.953 1.00 44.75 86 SER A O 1
ATOM 616 N N . ILE A 1 87 ? 27.470 51.741 -5.985 1.00 43.34 87 ILE A N 1
ATOM 617 C CA . ILE A 1 87 ? 27.741 52.207 -7.371 1.00 43.34 87 ILE A CA 1
ATOM 618 C C . ILE A 1 87 ? 28.566 51.100 -8.069 1.00 43.34 87 ILE A C 1
ATOM 620 O O . ILE A 1 87 ? 29.664 50.787 -7.632 1.00 43.34 87 ILE A O 1
ATOM 624 N N . ALA A 1 88 ? 27.993 50.278 -8.949 1.00 43.50 88 ALA A N 1
ATOM 625 C CA . ALA A 1 88 ? 27.650 50.507 -10.359 1.00 43.50 88 ALA A CA 1
ATOM 626 C C . ALA A 1 88 ? 28.807 50.249 -11.355 1.00 43.50 88 ALA A C 1
ATOM 628 O O . ALA A 1 88 ? 29.753 51.019 -11.455 1.00 43.50 88 ALA A O 1
ATOM 629 N N . SER A 1 89 ? 28.565 49.230 -12.190 1.00 42.34 89 SER A N 1
ATOM 630 C CA . SER A 1 89 ? 28.968 49.093 -13.596 1.00 42.34 89 SER A CA 1
ATOM 631 C C . SER A 1 89 ? 30.393 48.632 -13.937 1.00 42.34 89 SER A C 1
ATOM 633 O O . SER A 1 89 ? 31.317 49.426 -14.074 1.00 42.34 89 SER A O 1
ATOM 635 N N . ALA A 1 90 ? 30.507 47.344 -14.266 1.00 41.69 90 ALA A N 1
ATOM 636 C CA . ALA A 1 90 ? 31.269 46.908 -15.431 1.00 41.69 90 ALA A CA 1
ATOM 637 C C . ALA A 1 90 ? 30.561 45.693 -16.044 1.00 41.69 90 ALA A C 1
ATOM 639 O O . ALA A 1 90 ? 30.534 44.603 -15.480 1.00 41.69 90 ALA A O 1
ATOM 640 N N . SER A 1 91 ? 29.921 45.951 -17.180 1.00 48.31 91 SER A N 1
ATOM 641 C CA . SER A 1 91 ? 29.343 44.968 -18.083 1.00 48.31 91 SER A CA 1
ATOM 642 C C . SER A 1 91 ? 30.472 44.119 -18.672 1.00 48.31 91 SER A C 1
ATOM 644 O O . SER A 1 91 ? 31.400 44.659 -19.270 1.00 48.31 91 SER A O 1
ATOM 646 N N . ALA A 1 92 ? 30.401 42.807 -18.477 1.00 48.06 92 ALA A N 1
ATOM 647 C CA . ALA A 1 92 ? 31.095 41.828 -19.295 1.00 48.06 92 ALA A CA 1
ATOM 648 C C . ALA A 1 92 ? 30.159 40.630 -19.436 1.00 48.06 92 ALA A C 1
ATOM 650 O O . ALA A 1 92 ? 29.606 40.131 -18.457 1.00 48.06 92 ALA A O 1
ATOM 651 N N . GLU A 1 93 ? 29.924 40.278 -20.688 1.00 50.09 93 GLU A N 1
ATOM 652 C CA . GLU A 1 93 ? 28.968 39.308 -21.191 1.00 50.09 93 GLU A CA 1
ATOM 653 C C . GLU A 1 93 ? 29.148 37.953 -20.498 1.00 50.09 93 GLU A C 1
ATOM 655 O O . GLU A 1 93 ? 30.116 37.232 -20.733 1.00 50.09 93 GLU A O 1
ATOM 660 N N . ALA A 1 94 ? 28.214 37.617 -19.609 1.00 47.69 94 ALA A N 1
ATOM 661 C CA . ALA A 1 94 ? 28.031 36.252 -19.157 1.00 47.69 94 ALA A CA 1
ATOM 662 C C . ALA A 1 94 ? 27.172 35.572 -20.218 1.00 47.69 94 ALA A C 1
ATOM 664 O O . ALA A 1 94 ? 25.954 35.752 -20.245 1.00 47.69 94 ALA A O 1
ATOM 665 N N . GLU A 1 95 ? 27.822 34.848 -21.129 1.00 49.56 95 GLU A N 1
ATOM 666 C CA . GLU A 1 95 ? 27.125 33.871 -21.948 1.00 49.56 95 GLU A CA 1
ATOM 667 C C . GLU A 1 95 ? 26.307 32.983 -21.013 1.00 49.56 95 GLU A C 1
ATOM 669 O O . GLU A 1 95 ? 26.830 32.386 -20.066 1.00 49.56 95 GLU A O 1
ATOM 674 N N . GLU A 1 96 ? 25.001 32.973 -21.258 1.00 52.97 96 GLU A N 1
ATOM 675 C CA . GLU A 1 96 ? 24.024 32.104 -20.633 1.00 52.97 96 GLU A CA 1
ATOM 676 C C . GLU A 1 96 ? 24.388 30.663 -20.994 1.00 52.97 96 GLU A C 1
ATOM 678 O O . GLU A 1 96 ? 23.871 30.059 -21.931 1.00 52.97 96 GLU A O 1
ATOM 683 N N . SER A 1 97 ? 25.350 30.117 -20.253 1.00 48.16 97 SER A N 1
ATOM 684 C CA . SER A 1 97 ? 25.570 28.690 -20.155 1.00 48.16 97 SER A CA 1
ATOM 685 C C . SER A 1 97 ? 24.343 28.158 -19.437 1.00 48.16 97 SER A C 1
ATOM 687 O O . SER A 1 97 ? 24.288 28.108 -18.206 1.00 48.16 97 SER A O 1
ATOM 689 N N . ALA A 1 98 ? 23.311 27.855 -20.226 1.00 55.97 98 ALA A N 1
ATOM 690 C CA . ALA A 1 98 ? 22.226 26.988 -19.831 1.00 55.97 98 ALA A CA 1
ATOM 691 C C . ALA A 1 98 ? 22.884 25.693 -19.355 1.00 55.97 98 ALA A C 1
ATOM 693 O O . ALA A 1 98 ? 23.224 24.814 -20.149 1.00 55.97 98 ALA A O 1
ATOM 694 N N . ALA A 1 99 ? 23.157 25.636 -18.052 1.00 57.31 99 ALA A N 1
ATOM 695 C CA . ALA A 1 99 ? 23.645 24.454 -17.391 1.00 57.31 99 ALA A CA 1
ATOM 696 C C . ALA A 1 99 ? 22.612 23.374 -17.692 1.00 57.31 99 ALA A C 1
ATOM 698 O O . ALA A 1 99 ? 21.476 23.425 -17.219 1.00 57.31 99 ALA A O 1
ATOM 699 N N . PHE A 1 100 ? 22.994 22.448 -18.566 1.00 57.53 100 PHE A N 1
ATOM 700 C CA . PHE A 1 100 ? 22.239 21.246 -18.841 1.00 57.53 100 PHE A CA 1
ATOM 701 C C . PHE A 1 100 ? 22.301 20.419 -17.559 1.00 57.53 100 PHE A C 1
ATOM 703 O O . PHE A 1 100 ? 23.195 19.593 -17.382 1.00 57.53 100 PHE A O 1
ATOM 710 N N . SER A 1 101 ? 21.412 20.719 -16.611 1.00 62.09 101 SER A N 1
ATOM 711 C CA . SER A 1 101 ? 21.188 19.845 -15.472 1.00 62.09 101 SER A CA 1
ATOM 712 C C . SER A 1 101 ? 20.760 18.504 -16.057 1.00 62.09 101 SER A C 1
ATOM 714 O O . SER A 1 101 ? 19.769 18.468 -16.798 1.00 62.09 101 SER A O 1
ATOM 716 N N . PRO A 1 102 ? 21.511 17.416 -15.814 1.00 65.00 102 PRO A N 1
ATOM 717 C CA . PRO A 1 102 ? 21.038 16.104 -16.210 1.00 65.00 102 PRO A CA 1
ATOM 718 C C . PRO A 1 102 ? 19.659 15.887 -15.570 1.00 65.00 102 PRO A C 1
ATOM 720 O O . PRO A 1 102 ? 19.445 16.352 -14.446 1.00 65.00 102 PRO A O 1
ATOM 723 N N . PRO A 1 103 ? 18.712 15.241 -16.273 1.00 68.88 103 PRO A N 1
ATOM 724 C CA . PRO A 1 103 ? 17.433 14.903 -15.668 1.00 68.88 103 PRO A CA 1
ATOM 725 C C . PRO A 1 103 ? 17.689 14.109 -14.386 1.00 68.88 103 PRO A C 1
ATOM 727 O O . PRO A 1 103 ? 18.590 13.263 -14.359 1.00 68.88 103 PRO A O 1
ATOM 730 N N . ASP A 1 104 ? 16.913 14.398 -13.340 1.00 72.44 104 ASP A N 1
ATOM 731 C CA . ASP A 1 104 ? 16.960 13.608 -12.114 1.00 72.44 104 ASP A CA 1
ATOM 732 C C . ASP A 1 104 ? 16.800 12.123 -12.472 1.00 72.44 104 ASP A C 1
ATOM 734 O O . ASP A 1 104 ? 15.979 11.784 -13.339 1.00 72.44 104 ASP A O 1
ATOM 738 N N . PRO A 1 105 ? 17.602 11.229 -11.865 1.00 72.88 105 PRO A N 1
ATOM 739 C CA . PRO A 1 105 ? 17.493 9.810 -12.146 1.00 72.88 105 PRO A CA 1
ATOM 740 C C . PRO A 1 105 ? 16.063 9.357 -11.851 1.00 72.88 105 PRO A C 1
ATOM 742 O O . PRO A 1 105 ? 15.497 9.678 -10.804 1.00 72.88 105 PRO A O 1
ATOM 745 N N . THR A 1 106 ? 15.467 8.617 -12.787 1.00 74.62 106 THR A N 1
ATOM 746 C CA . THR A 1 106 ? 14.182 7.962 -12.541 1.00 74.62 106 THR A CA 1
ATOM 747 C C . THR A 1 106 ? 14.335 7.054 -11.319 1.00 74.62 106 THR A C 1
ATOM 749 O O . THR A 1 106 ? 15.328 6.322 -11.274 1.00 74.62 106 THR A O 1
ATOM 752 N N . PRO A 1 107 ? 13.409 7.104 -10.340 1.00 82.44 107 PRO A N 1
ATOM 753 C CA . PRO A 1 107 ? 13.489 6.268 -9.151 1.00 82.44 107 PRO A CA 1
ATOM 754 C C . PRO A 1 107 ? 13.680 4.803 -9.539 1.00 82.44 107 PRO A C 1
ATOM 756 O O . PRO A 1 107 ? 12.938 4.264 -10.366 1.00 82.44 107 PRO A O 1
ATOM 759 N N . GLY A 1 108 ? 14.715 4.182 -8.988 1.00 85.75 108 GLY A N 1
ATOM 760 C CA . GLY A 1 108 ? 14.990 2.774 -9.190 1.00 85.75 108 GLY A CA 1
ATOM 761 C C . GLY A 1 108 ? 14.260 1.892 -8.171 1.00 85.75 108 GLY A C 1
ATOM 762 O O . GLY A 1 108 ? 13.457 2.376 -7.358 1.00 85.75 108 GLY A O 1
ATOM 763 N N . PRO A 1 109 ? 14.576 0.585 -8.164 1.00 93.44 109 PRO A N 1
ATOM 764 C CA . PRO A 1 109 ? 13.961 -0.388 -7.262 1.00 93.44 109 PRO A CA 1
ATOM 765 C C . PRO A 1 109 ? 14.178 -0.063 -5.775 1.00 93.44 109 PRO A C 1
ATOM 767 O O . PRO A 1 109 ? 13.415 -0.525 -4.925 1.00 93.44 109 PRO A O 1
ATOM 770 N N . GLU A 1 110 ? 15.171 0.765 -5.429 1.00 95.38 110 GLU A N 1
ATOM 771 C CA . GLU A 1 110 ? 15.409 1.226 -4.062 1.00 95.38 110 GLU A CA 1
ATOM 772 C C . GLU A 1 110 ? 14.210 1.960 -3.452 1.00 95.38 110 GLU A C 1
ATOM 774 O O . GLU A 1 110 ? 13.917 1.756 -2.276 1.00 95.38 110 GLU A O 1
ATOM 779 N N . ALA A 1 111 ? 13.471 2.747 -4.240 1.00 96.69 111 ALA A N 1
ATOM 780 C CA . ALA A 1 111 ? 12.297 3.458 -3.741 1.00 96.69 111 ALA A CA 1
ATOM 781 C C . ALA A 1 111 ? 11.170 2.481 -3.372 1.00 96.69 111 ALA A C 1
ATOM 783 O O . ALA A 1 111 ? 10.524 2.626 -2.331 1.00 96.69 111 ALA A O 1
ATOM 784 N N . VAL A 1 112 ? 10.966 1.449 -4.197 1.00 97.94 112 VAL A N 1
ATOM 785 C CA . VAL A 1 112 ? 9.991 0.382 -3.932 1.00 97.94 112 VAL A CA 1
ATOM 786 C C . VAL A 1 112 ? 10.408 -0.425 -2.708 1.00 97.94 112 VAL A C 1
ATOM 788 O O . VAL A 1 112 ? 9.580 -0.695 -1.838 1.00 97.94 112 VAL A O 1
ATOM 791 N N . ARG A 1 113 ? 11.696 -0.769 -2.598 1.00 98.12 113 ARG A N 1
ATOM 792 C CA . ARG A 1 113 ? 12.254 -1.477 -1.441 1.00 98.12 113 ARG A CA 1
ATOM 793 C C . ARG A 1 113 ? 12.005 -0.729 -0.137 1.00 98.12 113 ARG A C 1
ATOM 795 O O . ARG A 1 113 ? 11.576 -1.339 0.841 1.00 98.12 113 ARG A O 1
ATOM 802 N N . ASP A 1 114 ? 12.273 0.571 -0.123 1.00 98.38 114 ASP A N 1
ATOM 803 C CA . ASP A 1 114 ? 12.165 1.391 1.079 1.00 98.38 114 ASP A CA 1
ATOM 804 C C . ASP A 1 114 ? 10.691 1.597 1.475 1.00 98.38 114 ASP A C 1
ATOM 806 O O . ASP A 1 114 ? 10.339 1.452 2.649 1.00 98.38 114 ASP A O 1
ATOM 810 N N . ALA A 1 115 ? 9.799 1.829 0.503 1.00 98.50 115 ALA A N 1
ATOM 811 C CA . ALA A 1 115 ? 8.356 1.882 0.747 1.00 98.50 115 ALA A CA 1
ATOM 812 C C . ALA A 1 115 ? 7.808 0.534 1.248 1.00 98.50 115 ALA A C 1
ATOM 814 O O . ALA A 1 115 ? 7.006 0.481 2.183 1.00 98.50 115 ALA A O 1
ATOM 815 N N . PHE A 1 116 ? 8.281 -0.579 0.680 1.00 98.62 116 PHE A N 1
ATOM 816 C CA . PHE A 1 116 ? 7.887 -1.908 1.131 1.00 98.62 116 PHE A CA 1
ATOM 817 C C . PHE A 1 116 ? 8.362 -2.183 2.562 1.00 98.62 116 PHE A C 1
ATOM 819 O O . PHE A 1 116 ? 7.598 -2.724 3.358 1.00 98.62 116 PHE A O 1
ATOM 826 N N . ALA A 1 117 ? 9.569 -1.749 2.937 1.00 98.44 117 ALA A N 1
ATOM 827 C CA . ALA A 1 117 ? 10.054 -1.846 4.315 1.00 98.44 117 ALA A CA 1
ATOM 828 C C . ALA A 1 117 ? 9.151 -1.086 5.309 1.00 98.44 117 ALA A C 1
ATOM 830 O O . ALA A 1 117 ? 8.887 -1.588 6.407 1.00 98.44 117 ALA A O 1
ATOM 831 N N . GLY A 1 118 ? 8.623 0.078 4.913 1.00 98.50 118 GLY A N 1
ATOM 832 C CA . GLY A 1 118 ? 7.612 0.819 5.676 1.00 98.50 118 GLY A CA 1
ATOM 833 C C . GLY A 1 118 ? 6.344 -0.003 5.921 1.00 98.50 118 GLY A C 1
ATOM 834 O O . GLY A 1 118 ? 5.913 -0.156 7.068 1.00 98.50 118 GLY A O 1
ATOM 835 N N . LEU A 1 119 ? 5.812 -0.641 4.872 1.00 98.56 119 LEU A N 1
ATOM 836 C CA . LEU A 1 119 ? 4.670 -1.552 4.989 1.00 98.56 119 LEU A CA 1
ATOM 837 C C . LEU A 1 119 ? 4.982 -2.743 5.910 1.00 98.56 119 LEU A C 1
ATOM 839 O O . LEU A 1 119 ? 4.166 -3.095 6.767 1.00 98.56 119 LEU A O 1
ATOM 843 N N . GLN A 1 120 ? 6.173 -3.339 5.786 1.00 98.44 120 GLN A N 1
ATOM 844 C CA . GLN A 1 120 ? 6.592 -4.474 6.612 1.00 98.44 120 GLN A CA 1
ATOM 845 C C . GLN A 1 120 ? 6.663 -4.139 8.102 1.00 98.44 120 GLN A C 1
ATOM 847 O O . GLN A 1 120 ? 6.348 -4.995 8.933 1.00 98.44 120 GLN A O 1
ATOM 852 N N . ALA A 1 121 ? 6.998 -2.894 8.449 1.00 98.00 121 ALA A N 1
ATOM 853 C CA . ALA A 1 121 ? 7.017 -2.432 9.833 1.00 98.00 121 ALA A CA 1
ATOM 854 C C . ALA A 1 121 ? 5.643 -2.526 10.522 1.00 98.00 121 ALA A C 1
ATOM 856 O O . ALA A 1 121 ? 5.584 -2.499 11.745 1.00 98.00 121 ALA A O 1
ATOM 857 N N . THR A 1 122 ? 4.554 -2.673 9.759 1.00 97.56 122 THR A N 1
ATOM 858 C CA . THR A 1 122 ? 3.188 -2.791 10.290 1.00 97.56 122 THR A CA 1
ATOM 859 C C . THR A 1 122 ? 2.688 -4.235 10.412 1.00 97.56 122 THR A C 1
ATOM 861 O O . THR A 1 122 ? 1.636 -4.458 11.004 1.00 97.56 122 THR A O 1
ATOM 864 N N . LEU A 1 123 ? 3.388 -5.238 9.859 1.00 96.00 123 LEU A N 1
ATOM 865 C CA . LEU A 1 123 ? 2.852 -6.605 9.697 1.00 96.00 123 LEU A CA 1
ATOM 866 C C . LEU A 1 123 ? 2.548 -7.325 11.015 1.00 96.00 123 LEU A C 1
ATOM 868 O O . LEU A 1 123 ? 1.601 -8.105 11.084 1.00 96.00 123 LEU A O 1
ATOM 872 N N . ASN A 1 124 ? 3.342 -7.064 12.054 1.00 93.25 124 ASN A N 1
ATOM 873 C CA . ASN A 1 124 ? 3.165 -7.688 13.369 1.00 93.25 124 ASN A CA 1
ATOM 874 C C . ASN A 1 124 ? 2.147 -6.951 14.249 1.00 93.25 124 ASN A C 1
ATOM 876 O O . ASN A 1 124 ? 1.803 -7.436 15.330 1.00 93.25 124 ASN A O 1
ATOM 880 N N . ASP A 1 125 ? 1.653 -5.803 13.789 1.00 93.19 125 ASP A N 1
ATOM 881 C CA . ASP A 1 125 ? 0.688 -5.004 14.521 1.00 93.19 125 ASP A CA 1
ATOM 882 C C . ASP A 1 125 ? -0.745 -5.415 14.164 1.00 93.19 125 ASP A C 1
ATOM 884 O O . ASP A 1 125 ? -1.074 -5.780 13.029 1.00 93.19 125 ASP A O 1
ATOM 888 N N . SER A 1 126 ? -1.624 -5.329 15.162 1.00 91.75 126 SER A N 1
ATOM 889 C CA . SER A 1 126 ? -3.056 -5.586 15.023 1.00 91.75 126 SER A CA 1
ATOM 890 C C . SER A 1 126 ? -3.869 -4.682 15.950 1.00 91.75 126 SER A C 1
ATOM 892 O O . SER A 1 126 ? -3.358 -4.115 16.917 1.00 91.75 126 SER A O 1
ATOM 894 N N . CYS A 1 127 ? -5.176 -4.597 15.705 1.00 92.00 127 CYS A N 1
ATOM 895 C CA . CYS A 1 127 ? -6.113 -3.837 16.536 1.00 92.00 127 CYS A CA 1
ATOM 896 C C . CYS A 1 127 ? -6.469 -4.503 17.883 1.00 92.00 127 CYS A C 1
ATOM 898 O O . CYS A 1 127 ? -7.479 -4.144 18.487 1.00 92.00 127 CYS A O 1
ATOM 900 N N . GLY A 1 128 ? -5.683 -5.481 18.350 1.00 84.75 128 GLY A N 1
ATOM 901 C CA . GLY A 1 128 ? -5.938 -6.195 19.607 1.00 84.75 128 GLY A CA 1
ATOM 902 C C . GLY A 1 128 ? -5.695 -5.355 20.866 1.00 84.75 128 GLY A C 1
ATOM 903 O O . GLY A 1 128 ? -6.309 -5.612 21.899 1.00 84.75 128 GLY A O 1
ATOM 904 N N . THR A 1 129 ? -4.841 -4.331 20.780 1.00 78.31 129 THR A N 1
ATOM 905 C CA . THR A 1 129 ? -4.552 -3.423 21.898 1.00 78.31 129 THR A CA 1
ATOM 906 C C . THR A 1 129 ? -5.463 -2.189 21.837 1.00 78.31 129 THR A C 1
ATOM 908 O O . THR A 1 129 ? -5.457 -1.485 20.819 1.00 78.31 129 THR A O 1
ATOM 911 N N . PRO A 1 130 ? -6.225 -1.877 22.906 1.00 65.31 130 PRO A N 1
ATOM 912 C CA . PRO A 1 130 ? -7.057 -0.676 22.966 1.00 65.31 130 PRO A CA 1
ATOM 913 C C . PRO A 1 130 ? -6.244 0.604 22.724 1.00 65.31 130 PRO A C 1
ATOM 915 O O . PRO A 1 130 ? -5.146 0.751 23.253 1.00 65.31 130 PRO A O 1
ATOM 918 N N . GLY A 1 131 ? -6.784 1.536 21.934 1.00 70.81 131 GLY A N 1
ATOM 919 C CA . GLY A 1 131 ? -6.177 2.852 21.682 1.00 70.81 131 GLY A CA 1
ATOM 920 C C . GLY A 1 131 ? -5.095 2.907 20.594 1.00 70.81 131 GLY A C 1
ATOM 921 O O . GLY A 1 131 ? -4.757 4.000 20.162 1.00 70.81 131 GLY A O 1
ATOM 922 N N . ASN A 1 132 ? -4.593 1.770 20.096 1.00 89.19 132 ASN A N 1
ATOM 923 C CA . ASN A 1 132 ? -3.590 1.748 19.014 1.00 89.19 132 ASN A CA 1
ATOM 924 C C . ASN A 1 132 ? -4.198 1.545 17.610 1.00 89.19 132 ASN A C 1
ATOM 926 O O . ASN A 1 132 ? -3.542 1.764 16.597 1.00 89.19 132 ASN A O 1
ATOM 930 N N . CYS A 1 133 ? -5.455 1.097 17.534 1.00 95.31 133 CYS A N 1
ATOM 931 C CA . CYS A 1 133 ? -6.060 0.677 16.268 1.00 95.31 133 CYS A CA 1
ATOM 932 C C . CYS A 1 133 ? -6.242 1.833 15.271 1.00 95.31 133 CYS A C 1
ATOM 934 O O . CYS A 1 133 ? -6.001 1.643 14.086 1.00 95.31 133 CYS A O 1
ATOM 936 N N . GLU A 1 134 ? -6.623 3.025 15.737 1.00 95.50 134 GLU A N 1
ATOM 937 C CA . GLU A 1 134 ? -6.774 4.203 14.871 1.00 95.50 134 GLU A CA 1
ATOM 938 C C . GLU A 1 134 ? -5.456 4.597 14.204 1.00 95.50 134 GLU A C 1
ATOM 940 O O . GLU A 1 134 ? -5.403 4.764 12.984 1.00 95.50 134 GLU A O 1
ATOM 945 N N . TYR A 1 135 ? -4.387 4.683 14.998 1.00 95.50 135 TYR A N 1
ATOM 946 C CA . TYR A 1 135 ? -3.047 4.963 14.499 1.00 95.50 135 TYR A CA 1
ATOM 947 C C . TYR A 1 135 ? -2.595 3.898 13.495 1.00 95.50 135 TYR A C 1
ATOM 949 O O . TYR A 1 135 ? -2.136 4.229 12.405 1.00 95.50 135 TYR A O 1
ATOM 957 N N . LEU A 1 136 ? -2.766 2.619 13.841 1.00 97.62 136 LEU A N 1
ATOM 958 C CA . LEU A 1 136 ? -2.355 1.511 12.987 1.00 97.62 136 LEU A CA 1
ATOM 959 C C . LEU A 1 136 ? -3.099 1.498 11.646 1.00 97.62 136 LEU A C 1
ATOM 961 O O . LEU A 1 136 ? -2.468 1.307 10.613 1.00 97.62 136 LEU A O 1
ATOM 965 N N . LEU A 1 137 ? -4.420 1.691 11.645 1.00 98.00 137 LEU A N 1
ATOM 966 C CA . LEU A 1 137 ? -5.214 1.671 10.414 1.00 98.00 137 LEU A CA 1
ATOM 967 C C . LEU A 1 137 ? -4.809 2.795 9.462 1.00 98.00 137 LEU A C 1
ATOM 969 O O . LEU A 1 137 ? -4.580 2.526 8.285 1.00 98.00 137 LEU A O 1
ATOM 973 N N . ASN A 1 138 ? -4.662 4.018 9.976 1.00 97.88 138 ASN A N 1
ATOM 974 C CA . ASN A 1 138 ? -4.162 5.137 9.178 1.00 97.88 138 ASN A CA 1
ATOM 975 C C . ASN A 1 138 ? -2.755 4.845 8.647 1.00 97.88 138 ASN A C 1
ATOM 977 O O . ASN A 1 138 ? -2.513 4.964 7.451 1.00 97.88 138 ASN A O 1
ATOM 981 N N . ARG A 1 139 ? -1.858 4.345 9.506 1.00 98.00 139 ARG A N 1
ATOM 982 C CA . ARG A 1 139 ? -0.493 3.999 9.102 1.00 98.00 139 ARG A CA 1
ATOM 983 C C . ARG A 1 139 ? -0.455 2.952 7.990 1.00 98.00 139 ARG A C 1
ATOM 985 O O . ARG A 1 139 ? 0.301 3.119 7.045 1.00 98.00 139 ARG A O 1
ATOM 992 N N . VAL A 1 140 ? -1.242 1.878 8.071 1.00 98.62 140 VAL A N 1
ATOM 993 C CA . VAL A 1 140 ? -1.249 0.850 7.013 1.00 98.62 140 VAL A CA 1
ATOM 994 C C . VAL A 1 140 ? -1.745 1.424 5.689 1.00 98.62 140 VAL A C 1
ATOM 996 O O . VAL A 1 140 ? -1.172 1.109 4.650 1.00 98.62 140 VAL A O 1
ATOM 999 N N . VAL A 1 141 ? -2.771 2.276 5.712 1.00 98.69 141 VAL A N 1
ATOM 1000 C CA . VAL A 1 141 ? -3.252 2.953 4.501 1.00 98.69 141 VAL A CA 1
ATOM 1001 C C . VAL A 1 141 ? -2.160 3.846 3.905 1.00 98.69 141 VAL A C 1
ATOM 1003 O O . VAL A 1 141 ? -1.883 3.726 2.713 1.00 98.69 141 VAL A O 1
ATOM 1006 N N . ASP A 1 142 ? -1.484 4.656 4.722 1.00 98.75 142 ASP A N 1
ATOM 1007 C CA . ASP A 1 142 ? -0.401 5.535 4.267 1.00 98.75 142 ASP A CA 1
ATOM 1008 C C . ASP A 1 142 ? 0.768 4.747 3.650 1.00 98.75 142 ASP A C 1
ATOM 1010 O O . ASP A 1 142 ? 1.283 5.117 2.594 1.00 98.75 142 ASP A O 1
ATOM 1014 N N . GLU A 1 143 ? 1.190 3.643 4.275 1.00 98.88 143 GLU A N 1
ATOM 1015 C CA . GLU A 1 143 ? 2.275 2.805 3.745 1.00 98.88 143 GLU A CA 1
ATOM 1016 C C . GLU A 1 143 ? 1.874 2.104 2.437 1.00 98.88 143 GLU A C 1
ATOM 1018 O O . GLU A 1 143 ? 2.685 1.997 1.517 1.00 98.88 143 GLU A O 1
ATOM 1023 N N . LEU A 1 144 ? 0.614 1.672 2.307 1.00 98.88 144 LEU A N 1
ATOM 1024 C CA . LEU A 1 144 ? 0.094 1.128 1.049 1.00 98.88 144 LEU A CA 1
ATOM 1025 C C . LEU A 1 144 ? 0.081 2.189 -0.058 1.00 98.88 144 LEU A C 1
ATOM 1027 O O . LEU A 1 144 ? 0.438 1.893 -1.195 1.00 98.88 144 LEU A O 1
ATOM 1031 N N . GLU A 1 145 ? -0.277 3.433 0.251 1.00 98.75 145 GLU A N 1
ATOM 1032 C CA . GLU A 1 145 ? -0.274 4.522 -0.732 1.00 98.75 145 GLU A CA 1
ATOM 1033 C C . GLU A 1 145 ? 1.137 4.935 -1.152 1.00 98.75 145 GLU A C 1
ATOM 1035 O O . GLU A 1 145 ? 1.381 5.165 -2.339 1.00 98.75 145 GLU A O 1
ATOM 1040 N N . ARG A 1 146 ? 2.089 4.954 -0.213 1.00 98.75 146 ARG A N 1
ATOM 1041 C CA . ARG A 1 146 ? 3.511 5.166 -0.522 1.00 98.75 146 ARG A CA 1
ATOM 1042 C C . ARG A 1 146 ? 4.069 4.061 -1.406 1.00 98.75 146 ARG A C 1
ATOM 1044 O O . ARG A 1 146 ? 4.792 4.358 -2.354 1.00 98.75 146 ARG A O 1
ATOM 1051 N N . LEU A 1 147 ? 3.711 2.809 -1.128 1.00 98.75 147 LEU A N 1
ATOM 1052 C CA . LEU A 1 147 ? 4.133 1.679 -1.944 1.00 98.75 147 LEU A CA 1
ATOM 1053 C C . LEU A 1 147 ? 3.538 1.749 -3.358 1.00 98.75 147 LEU A C 1
ATOM 1055 O O . LEU A 1 147 ? 4.274 1.579 -4.325 1.00 98.75 147 LEU A O 1
ATOM 1059 N N . ASP A 1 148 ? 2.247 2.064 -3.508 1.00 98.75 148 ASP A N 1
ATOM 1060 C CA . ASP A 1 148 ? 1.615 2.283 -4.822 1.00 98.75 148 ASP A CA 1
ATOM 1061 C C . ASP A 1 148 ? 2.309 3.392 -5.620 1.00 98.75 148 ASP A C 1
ATOM 1063 O O . ASP A 1 148 ? 2.581 3.213 -6.808 1.00 98.75 148 ASP A O 1
ATOM 1067 N N . ALA A 1 149 ? 2.634 4.514 -4.972 1.00 98.44 149 ALA A N 1
ATOM 1068 C CA . ALA A 1 149 ? 3.351 5.611 -5.611 1.00 98.44 149 ALA A CA 1
ATOM 1069 C C . ALA A 1 149 ? 4.757 5.189 -6.066 1.00 98.44 149 ALA A C 1
ATOM 1071 O O . ALA A 1 149 ? 5.133 5.464 -7.204 1.00 98.44 149 ALA A O 1
ATOM 1072 N N . ALA A 1 150 ? 5.504 4.479 -5.214 1.00 98.06 150 ALA A N 1
ATOM 1073 C CA . ALA A 1 150 ? 6.838 3.985 -5.546 1.00 98.06 150 ALA A CA 1
ATOM 1074 C C . ALA A 1 150 ? 6.806 2.988 -6.715 1.00 98.06 150 ALA A C 1
ATOM 1076 O O . ALA A 1 150 ? 7.559 3.145 -7.670 1.00 98.06 150 ALA A O 1
ATOM 1077 N N . MET A 1 151 ? 5.891 2.014 -6.693 1.00 97.88 151 MET A N 1
ATOM 1078 C CA . MET A 1 151 ? 5.757 1.009 -7.757 1.00 97.88 151 MET A CA 1
ATOM 1079 C C . MET A 1 151 ? 5.372 1.623 -9.108 1.00 97.88 151 MET A C 1
ATOM 1081 O O . MET A 1 151 ? 5.832 1.173 -10.153 1.00 97.88 151 MET A O 1
ATOM 1085 N N . LYS A 1 152 ? 4.539 2.670 -9.113 1.00 97.19 152 LYS A N 1
ATOM 1086 C CA . LYS A 1 152 ? 4.177 3.390 -10.345 1.00 97.19 152 LYS A CA 1
ATOM 1087 C C . LYS A 1 152 ? 5.309 4.259 -10.888 1.00 97.19 152 LYS A C 1
ATOM 1089 O O . LYS A 1 152 ? 5.346 4.493 -12.094 1.00 97.19 152 LYS A O 1
ATOM 1094 N N . ALA A 1 153 ? 6.165 4.767 -10.004 1.00 96.50 153 ALA A N 1
ATOM 1095 C CA . ALA A 1 153 ? 7.288 5.634 -10.343 1.00 96.50 153 ALA A CA 1
ATOM 1096 C C . ALA A 1 153 ? 8.580 4.867 -10.671 1.00 96.50 153 ALA A C 1
ATOM 1098 O O . ALA A 1 153 ? 9.536 5.494 -11.126 1.00 96.50 153 ALA A O 1
ATOM 1099 N N . ASP A 1 154 ? 8.610 3.550 -10.445 1.00 95.94 154 ASP A N 1
ATOM 1100 C CA . ASP A 1 154 ? 9.745 2.694 -10.785 1.00 95.94 154 ASP A CA 1
ATOM 1101 C C . ASP A 1 154 ? 10.125 2.836 -12.266 1.00 95.94 154 ASP A C 1
ATOM 1103 O O . ASP A 1 154 ? 9.262 2.935 -13.143 1.00 95.94 154 ASP A O 1
ATOM 1107 N N . GLY A 1 155 ? 11.426 2.819 -12.560 1.00 94.31 155 GLY A N 1
ATOM 1108 C CA . GLY A 1 155 ? 11.949 2.976 -13.919 1.00 94.31 155 GLY A CA 1
ATOM 1109 C C . GLY A 1 155 ? 11.468 1.932 -14.938 1.00 94.31 155 GLY A C 1
ATOM 1110 O O . GLY A 1 155 ? 11.514 2.200 -16.140 1.00 94.31 155 GLY A O 1
ATOM 1111 N N . LYS A 1 156 ? 10.977 0.763 -14.502 1.00 92.81 156 LYS A N 1
ATOM 1112 C CA . LYS A 1 156 ? 10.342 -0.251 -15.369 1.00 92.81 156 LYS A CA 1
ATOM 1113 C C . LYS A 1 156 ? 8.849 0.020 -15.601 1.00 92.81 156 LYS A C 1
ATOM 1115 O O . LYS A 1 156 ? 8.234 -0.595 -16.474 1.00 92.81 156 LYS A O 1
ATOM 1120 N N . GLY A 1 157 ? 8.279 0.969 -14.862 1.00 91.81 157 GLY A N 1
ATOM 1121 C CA . GLY A 1 157 ? 6.897 1.416 -14.945 1.00 91.81 157 GLY A CA 1
ATOM 1122 C C . GLY A 1 157 ? 5.899 0.515 -14.205 1.00 91.81 157 GLY A C 1
ATOM 1123 O O . GLY A 1 157 ? 6.234 -0.575 -13.743 1.00 91.81 157 GLY A O 1
ATOM 1124 N N . PRO A 1 158 ? 4.617 0.923 -14.148 1.00 94.25 158 PRO A N 1
ATOM 1125 C CA . PRO A 1 158 ? 3.585 0.231 -13.370 1.00 94.25 158 PRO A CA 1
ATOM 1126 C C . PRO A 1 158 ? 3.278 -1.193 -13.858 1.00 94.25 158 PRO A C 1
ATOM 1128 O O . PRO A 1 158 ? 2.728 -1.992 -13.108 1.00 94.25 158 PRO A O 1
ATOM 1131 N N . GLY A 1 159 ? 3.635 -1.532 -15.103 1.00 95.75 159 GLY A N 1
ATOM 1132 C CA . GLY A 1 159 ? 3.489 -2.891 -15.634 1.00 95.75 159 GLY A CA 1
ATOM 1133 C C . GLY A 1 159 ? 4.397 -3.922 -14.955 1.00 95.75 159 GLY A C 1
ATOM 1134 O O . GLY A 1 159 ? 4.159 -5.113 -15.121 1.00 95.75 159 GLY A O 1
ATOM 1135 N N . HIS A 1 160 ? 5.401 -3.469 -14.195 1.00 96.12 160 HIS A N 1
ATOM 1136 C CA . HIS A 1 160 ? 6.301 -4.318 -13.412 1.00 96.12 160 HIS A CA 1
ATOM 1137 C C . HIS A 1 160 ? 5.685 -4.785 -12.080 1.00 96.12 160 HIS A C 1
ATOM 1139 O O . HIS A 1 160 ? 6.077 -5.817 -11.556 1.00 96.12 160 HIS A O 1
ATOM 1145 N N . PHE A 1 161 ? 4.667 -4.079 -11.566 1.00 97.94 161 PHE A N 1
ATOM 1146 C CA . PHE A 1 161 ? 3.963 -4.421 -10.319 1.00 97.94 161 PHE A CA 1
ATOM 1147 C C . PHE A 1 161 ? 2.435 -4.482 -10.509 1.00 97.94 161 PHE A C 1
ATOM 1149 O O . PHE A 1 161 ? 1.695 -3.772 -9.814 1.00 97.94 161 PHE A O 1
ATOM 1156 N N . PRO A 1 162 ? 1.921 -5.279 -11.463 1.00 97.94 162 PRO A N 1
ATOM 1157 C CA . PRO A 1 162 ? 0.531 -5.162 -11.879 1.00 97.94 162 PRO A CA 1
ATOM 1158 C C . PRO A 1 162 ? -0.447 -5.546 -10.761 1.00 97.94 162 PRO A C 1
ATOM 1160 O O . PRO A 1 162 ? -1.391 -4.796 -10.503 1.00 97.94 162 PRO A O 1
ATOM 1163 N N . GLU A 1 163 ? -0.221 -6.654 -10.047 1.00 98.56 163 GLU A N 1
ATOM 1164 C CA . GLU A 1 163 ? -1.163 -7.099 -9.017 1.00 98.56 163 GLU A CA 1
ATOM 1165 C C . GLU A 1 163 ? -1.150 -6.237 -7.746 1.00 98.56 163 GLU A C 1
ATOM 1167 O O . GLU A 1 163 ? -2.236 -5.859 -7.292 1.00 98.56 163 GLU A O 1
ATOM 1172 N N . PRO A 1 164 ? 0.011 -5.868 -7.159 1.00 98.75 164 PRO A N 1
ATOM 1173 C CA . PRO A 1 164 ? 0.027 -4.981 -5.999 1.00 98.75 164 PRO A CA 1
ATOM 1174 C C . PRO A 1 164 ? -0.677 -3.643 -6.257 1.00 98.75 164 PRO A C 1
ATOM 1176 O O . PRO A 1 164 ? -1.478 -3.206 -5.429 1.00 98.75 164 PRO A O 1
ATOM 1179 N N . ILE A 1 165 ? -0.439 -3.017 -7.416 1.00 98.81 165 ILE A N 1
ATOM 1180 C CA . ILE A 1 165 ? -1.087 -1.752 -7.795 1.00 98.81 165 ILE A CA 1
ATOM 1181 C C . ILE A 1 165 ? -2.607 -1.928 -7.903 1.00 98.81 165 ILE A C 1
ATOM 1183 O O . ILE A 1 165 ? -3.365 -1.096 -7.394 1.00 98.81 165 ILE A O 1
ATOM 1187 N N . GLU A 1 166 ? -3.069 -3.012 -8.531 1.00 98.81 166 GLU A N 1
ATOM 1188 C CA . GLU A 1 166 ? -4.499 -3.301 -8.666 1.00 98.81 166 GLU A CA 1
ATOM 1189 C C . GLU A 1 166 ? -5.170 -3.486 -7.297 1.00 98.81 166 GLU A C 1
ATOM 1191 O O . GLU A 1 166 ? -6.236 -2.920 -7.042 1.00 98.81 166 GLU A O 1
ATOM 1196 N N . TRP A 1 167 ? -4.545 -4.227 -6.378 1.00 98.88 167 TRP A N 1
ATOM 1197 C CA . TRP A 1 167 ? -5.113 -4.459 -5.048 1.00 98.88 167 TRP A CA 1
ATOM 1198 C C . TRP A 1 167 ? -5.201 -3.175 -4.219 1.00 98.88 167 TRP A C 1
ATOM 1200 O O . TRP A 1 167 ? -6.219 -2.953 -3.560 1.00 98.88 167 TRP A O 1
ATOM 1210 N N . ILE A 1 168 ? -4.191 -2.301 -4.284 1.00 98.88 168 ILE A N 1
ATOM 1211 C CA . ILE A 1 168 ? -4.222 -1.005 -3.584 1.00 98.88 168 ILE A CA 1
ATOM 1212 C C . ILE A 1 168 ? -5.285 -0.092 -4.202 1.00 98.88 168 ILE A C 1
ATOM 1214 O O . ILE A 1 168 ? -6.018 0.582 -3.477 1.00 98.88 168 ILE A O 1
ATOM 1218 N N . ALA A 1 169 ? -5.426 -0.088 -5.531 1.00 98.75 169 ALA A N 1
ATOM 1219 C CA . ALA A 1 169 ? -6.485 0.657 -6.207 1.00 98.75 169 ALA A CA 1
ATOM 1220 C C . ALA A 1 169 ? -7.886 0.181 -5.786 1.00 98.75 169 ALA A C 1
ATOM 1222 O O . ALA A 1 169 ? -8.707 1.008 -5.391 1.00 98.75 169 ALA A O 1
ATOM 1223 N N . ALA A 1 170 ? -8.133 -1.132 -5.778 1.00 98.75 170 ALA A N 1
ATOM 1224 C CA . ALA A 1 170 ? -9.407 -1.706 -5.348 1.00 98.75 170 ALA A CA 1
ATOM 1225 C C . ALA A 1 170 ? -9.702 -1.445 -3.860 1.00 98.75 170 ALA A C 1
ATOM 1227 O O . ALA A 1 170 ? -10.856 -1.230 -3.481 1.00 98.75 170 ALA A O 1
ATOM 1228 N N . MET A 1 171 ? -8.673 -1.448 -3.004 1.00 98.75 171 MET A N 1
ATOM 1229 C CA . MET A 1 171 ? -8.812 -1.040 -1.606 1.00 98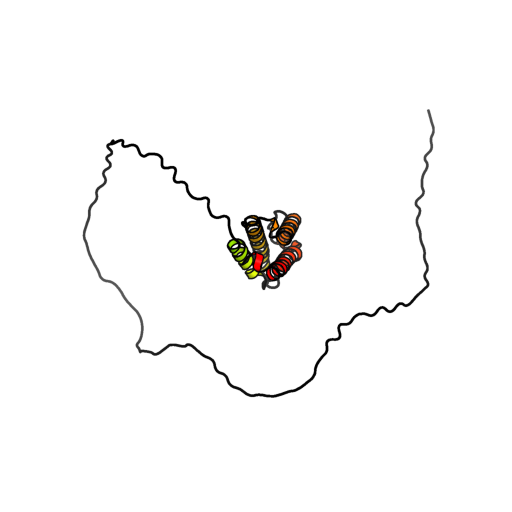.75 171 MET A CA 1
ATOM 1230 C C . MET A 1 171 ? -9.242 0.428 -1.514 1.00 98.75 171 MET A C 1
ATOM 1232 O O . MET A 1 171 ? -10.250 0.709 -0.869 1.00 98.75 171 MET A O 1
ATOM 1236 N N . ARG A 1 172 ? -8.519 1.345 -2.176 1.00 98.56 172 ARG A N 1
ATOM 1237 C CA . ARG A 1 172 ? -8.826 2.788 -2.186 1.00 98.56 172 ARG A CA 1
ATOM 1238 C C . ARG A 1 172 ? -10.233 3.083 -2.683 1.00 98.56 172 ARG A C 1
ATOM 1240 O O . ARG A 1 172 ? -10.919 3.888 -2.073 1.00 98.56 172 ARG A O 1
ATOM 1247 N N . GLU A 1 173 ? -10.682 2.420 -3.745 1.00 98.62 173 GLU A N 1
ATOM 1248 C CA . GLU A 1 173 ? -12.038 2.600 -4.275 1.00 98.62 173 GLU A CA 1
ATOM 1249 C C . GLU A 1 173 ? -13.110 2.248 -3.235 1.00 98.62 173 GLU A C 1
ATOM 1251 O O . GLU A 1 173 ? -14.095 2.966 -3.083 1.00 98.62 173 GLU A O 1
ATOM 1256 N N . ARG A 1 174 ? -12.907 1.161 -2.484 1.00 98.38 174 ARG A N 1
ATOM 1257 C CA . ARG A 1 174 ? -13.869 0.705 -1.473 1.00 98.38 174 ARG A CA 1
ATOM 1258 C C . ARG A 1 174 ? -13.866 1.567 -0.217 1.00 98.38 174 ARG A C 1
ATOM 1260 O O . ARG A 1 174 ? -14.933 1.805 0.336 1.00 98.38 174 ARG A O 1
ATOM 1267 N N . ILE A 1 175 ? -12.692 2.011 0.237 1.00 97.94 175 ILE A N 1
ATOM 1268 C CA . ILE A 1 175 ? -12.591 2.863 1.430 1.00 97.94 175 ILE A CA 1
ATOM 1269 C C . ILE A 1 175 ? -12.859 4.342 1.111 1.00 97.94 175 ILE A C 1
ATOM 1271 O O . ILE A 1 175 ? -13.255 5.082 1.997 1.00 97.94 175 ILE A O 1
ATOM 1275 N N . GLY A 1 176 ? -12.679 4.807 -0.122 1.00 97.31 176 GLY A N 1
ATOM 1276 C CA . GLY A 1 176 ? -12.835 6.220 -0.471 1.00 97.31 176 GLY A CA 1
ATOM 1277 C C . GLY A 1 176 ? -11.867 7.153 0.276 1.00 97.31 176 GLY A C 1
ATOM 1278 O O . GLY A 1 176 ? -10.775 6.760 0.687 1.00 97.31 176 GLY A O 1
ATOM 1279 N N . GLU A 1 177 ? -12.273 8.415 0.427 1.00 97.06 177 GLU A N 1
ATOM 1280 C CA . GLU A 1 177 ? -11.438 9.490 0.990 1.00 97.06 177 GLU A CA 1
ATOM 1281 C C . GLU A 1 177 ? -11.608 9.686 2.507 1.00 97.06 177 GLU A C 1
ATOM 1283 O O . GLU A 1 177 ? -10.822 10.402 3.126 1.00 97.06 177 GLU A O 1
ATOM 1288 N N . ASP A 1 178 ? -12.614 9.063 3.130 1.00 97.25 178 ASP A N 1
ATOM 1289 C CA . ASP A 1 178 ? -12.852 9.200 4.569 1.00 97.25 178 ASP A CA 1
ATOM 1290 C C . ASP A 1 178 ? -11.763 8.456 5.365 1.00 97.25 178 ASP A C 1
ATOM 1292 O O . ASP A 1 178 ? -11.594 7.240 5.261 1.00 97.25 178 ASP A O 1
ATOM 1296 N N . ARG A 1 179 ? -10.995 9.210 6.156 1.00 96.25 179 ARG A N 1
ATOM 1297 C CA . ARG A 1 179 ? -9.922 8.702 7.028 1.00 96.25 179 ARG A CA 1
ATOM 1298 C C . ARG A 1 179 ? -10.313 8.654 8.504 1.00 96.25 179 ARG A C 1
ATOM 1300 O O . ARG A 1 179 ? -9.464 8.414 9.359 1.00 96.25 179 ARG A O 1
ATOM 1307 N N . SER A 1 180 ? -11.581 8.896 8.830 1.00 97.19 180 SER A N 1
ATOM 1308 C CA . SER A 1 180 ? -12.060 8.785 10.203 1.00 97.19 180 SER A CA 1
ATOM 1309 C C . SER A 1 180 ? -11.892 7.358 10.727 1.00 97.19 180 SER A C 1
ATOM 1311 O O . SER A 1 180 ? -12.021 6.373 9.992 1.00 97.19 180 SER A O 1
ATOM 1313 N N . TYR A 1 181 ? -11.610 7.241 12.026 1.00 95.88 181 TYR A N 1
ATOM 1314 C CA . TYR A 1 181 ? -11.394 5.948 12.664 1.00 95.88 181 TYR A CA 1
ATOM 1315 C C . TYR A 1 181 ? -12.547 4.972 12.424 1.00 95.88 181 TYR A C 1
ATOM 1317 O O . TYR A 1 181 ? -12.300 3.851 11.996 1.00 95.88 181 TYR A O 1
ATOM 1325 N N . GLU A 1 182 ? -13.792 5.389 12.665 1.00 97.38 182 GLU A N 1
ATOM 1326 C CA . GLU A 1 182 ? -14.968 4.519 12.523 1.00 97.38 182 GLU A CA 1
ATOM 1327 C C . GLU A 1 182 ? -15.103 3.971 11.096 1.00 97.38 182 GLU A C 1
ATOM 1329 O O . GLU A 1 182 ? -15.389 2.786 10.894 1.00 97.38 182 GLU A O 1
ATOM 1334 N N . HIS A 1 183 ? -14.811 4.804 10.095 1.00 98.19 183 HIS A N 1
ATOM 1335 C CA . HIS A 1 183 ? -14.856 4.400 8.697 1.00 98.19 183 HIS A CA 1
ATOM 1336 C C . HIS A 1 183 ? -13.749 3.403 8.343 1.00 98.19 183 HIS A C 1
ATOM 1338 O O . HIS A 1 183 ? -14.039 2.319 7.825 1.00 98.19 183 HIS A O 1
ATOM 1344 N N . LEU A 1 184 ? -12.491 3.703 8.680 1.00 98.00 184 LEU A N 1
ATOM 1345 C CA . LEU A 1 184 ? -11.372 2.781 8.444 1.00 98.00 184 LEU A CA 1
ATOM 1346 C C . LEU A 1 184 ? -11.537 1.480 9.236 1.00 98.00 184 LEU A C 1
ATOM 1348 O O . LEU A 1 184 ? -11.234 0.398 8.734 1.00 98.00 184 LEU A O 1
ATOM 1352 N N . LYS A 1 185 ? -12.073 1.562 10.456 1.00 97.12 185 LYS A N 1
ATOM 1353 C CA . LYS A 1 185 ? -12.355 0.409 11.310 1.00 97.12 185 LYS A CA 1
ATOM 1354 C C . LYS A 1 185 ? -13.381 -0.520 10.674 1.00 97.12 185 LYS A C 1
ATOM 1356 O O . LYS A 1 185 ? -13.191 -1.734 10.722 1.00 97.12 185 LYS A O 1
ATOM 1361 N N . SER A 1 186 ? -14.415 0.028 10.033 1.00 98.00 186 SER A N 1
ATOM 1362 C CA . SER A 1 186 ? -15.394 -0.770 9.283 1.00 98.00 186 SER A CA 1
ATOM 1363 C C . SER A 1 186 ? -14.784 -1.506 8.075 1.00 98.00 186 SER A C 1
ATOM 1365 O O . SER A 1 186 ? -15.304 -2.541 7.665 1.00 98.00 186 SER A O 1
ATOM 1367 N N . HIS A 1 187 ? -13.637 -1.034 7.569 1.00 98.50 187 HIS A N 1
ATOM 1368 C CA . HIS A 1 187 ? -12.877 -1.627 6.462 1.00 98.50 187 HIS A CA 1
ATOM 1369 C C . HIS A 1 187 ? -11.595 -2.355 6.903 1.00 98.50 187 HIS A C 1
ATOM 1371 O O . HIS A 1 187 ? -10.780 -2.723 6.056 1.00 98.50 187 HIS A O 1
ATOM 1377 N N . GLN A 1 188 ? -11.403 -2.597 8.204 1.00 97.94 188 GLN A N 1
ATOM 1378 C CA . GLN A 1 188 ? -10.164 -3.160 8.756 1.00 97.94 188 GLN A CA 1
ATOM 1379 C C . GLN A 1 188 ? -9.691 -4.422 8.016 1.00 97.94 188 GLN A C 1
ATOM 1381 O O . GLN A 1 188 ? -8.516 -4.524 7.663 1.00 97.94 188 GLN A O 1
ATOM 1386 N N . ASP A 1 189 ? -10.589 -5.380 7.781 1.00 98.25 189 ASP A N 1
ATOM 1387 C CA . ASP A 1 189 ? -10.229 -6.661 7.163 1.00 98.25 189 ASP A CA 1
ATOM 1388 C C . ASP A 1 189 ? -9.764 -6.488 5.712 1.00 98.25 189 ASP A C 1
ATOM 1390 O O . ASP A 1 189 ? -8.862 -7.190 5.258 1.00 98.25 189 ASP A O 1
ATOM 1394 N N . LEU A 1 190 ? -10.336 -5.520 4.991 1.00 98.75 190 LEU A N 1
ATOM 1395 C CA . LEU A 1 190 ? -9.895 -5.165 3.645 1.00 98.75 190 LEU A CA 1
ATOM 1396 C C . LEU A 1 190 ? -8.495 -4.533 3.673 1.00 98.75 190 LEU A C 1
ATOM 1398 O O . LEU A 1 190 ? -7.648 -4.898 2.858 1.00 98.75 190 LEU A O 1
ATOM 1402 N N . ILE A 1 191 ? -8.246 -3.617 4.612 1.00 98.75 191 ILE A N 1
ATOM 1403 C CA . ILE A 1 191 ? -6.964 -2.911 4.754 1.00 98.75 191 ILE A CA 1
ATOM 1404 C C . ILE A 1 191 ? -5.843 -3.903 5.100 1.00 98.75 191 ILE A C 1
ATOM 1406 O O . ILE A 1 191 ? -4.853 -4.003 4.373 1.00 98.75 191 ILE A O 1
ATOM 1410 N N . PHE A 1 192 ? -6.012 -4.699 6.162 1.00 98.56 192 PHE A N 1
ATOM 1411 C CA . PHE A 1 192 ? -5.009 -5.698 6.549 1.00 98.56 192 PHE A CA 1
ATOM 1412 C C . PHE A 1 192 ? -4.893 -6.831 5.530 1.00 98.56 192 PHE A C 1
ATOM 1414 O O . PHE A 1 192 ? -3.782 -7.255 5.223 1.00 98.56 192 PHE A O 1
ATOM 1421 N N . GLY A 1 193 ? -6.003 -7.272 4.932 1.00 98.56 193 GLY A N 1
ATOM 1422 C CA . GLY A 1 193 ? -5.971 -8.274 3.870 1.00 98.56 193 GLY A CA 1
ATOM 1423 C C . GLY A 1 193 ? -5.156 -7.819 2.657 1.00 98.56 193 GLY A C 1
ATOM 1424 O O . GLY A 1 193 ? -4.399 -8.610 2.098 1.00 98.56 193 GLY A O 1
ATOM 1425 N N . THR A 1 194 ? -5.253 -6.541 2.280 1.00 98.88 194 THR A N 1
ATOM 1426 C CA . THR A 1 194 ? -4.457 -5.952 1.189 1.00 98.88 194 THR A CA 1
ATOM 1427 C C . THR A 1 194 ? -2.973 -5.913 1.554 1.00 98.88 194 THR A C 1
ATOM 1429 O O . THR A 1 194 ? -2.150 -6.418 0.790 1.00 98.88 194 THR A O 1
ATOM 1432 N N . ARG A 1 195 ? -2.633 -5.406 2.749 1.00 98.81 195 ARG A N 1
ATOM 1433 C CA . ARG A 1 195 ? -1.262 -5.409 3.294 1.00 98.81 195 ARG A CA 1
ATOM 1434 C C . ARG A 1 195 ? -0.634 -6.800 3.250 1.00 98.81 195 ARG A C 1
ATOM 1436 O O . ARG A 1 195 ? 0.460 -6.971 2.713 1.00 98.81 195 ARG A O 1
ATOM 1443 N N . ASP A 1 196 ? -1.322 -7.789 3.809 1.00 98.75 196 ASP A N 1
ATOM 1444 C CA . ASP A 1 196 ? -0.786 -9.139 3.964 1.00 98.75 196 ASP A CA 1
ATOM 1445 C C . ASP A 1 196 ? -0.606 -9.819 2.603 1.00 98.75 196 ASP A C 1
ATOM 1447 O O . ASP A 1 196 ? 0.413 -10.468 2.354 1.00 98.75 196 ASP A O 1
ATOM 1451 N N . ARG A 1 197 ? -1.564 -9.621 1.689 1.00 98.75 197 ARG A N 1
ATOM 1452 C CA . ARG A 1 197 ? -1.500 -10.152 0.326 1.00 98.75 197 ARG A CA 1
ATOM 1453 C C . ARG A 1 197 ? -0.325 -9.574 -0.460 1.00 98.75 197 ARG A C 1
ATOM 1455 O O . ARG A 1 197 ? 0.388 -10.333 -1.112 1.00 98.75 197 ARG A O 1
ATOM 1462 N N . ILE A 1 198 ? -0.097 -8.264 -0.366 1.00 98.75 198 ILE A N 1
ATOM 1463 C CA . ILE A 1 198 ? 1.053 -7.606 -0.999 1.00 98.75 198 ILE A CA 1
ATOM 1464 C C . ILE A 1 198 ? 2.355 -8.108 -0.395 1.00 98.75 198 ILE A C 1
ATOM 1466 O O . ILE A 1 198 ? 3.272 -8.427 -1.141 1.00 98.75 198 ILE A O 1
ATOM 1470 N N . ASN A 1 199 ? 2.441 -8.247 0.932 1.00 98.56 199 ASN A N 1
ATOM 1471 C CA . ASN A 1 199 ? 3.641 -8.795 1.554 1.00 98.56 199 ASN A CA 1
ATOM 1472 C C . ASN A 1 199 ? 3.971 -10.194 1.021 1.00 98.56 199 ASN A C 1
ATOM 1474 O O . ASN A 1 199 ? 5.124 -10.451 0.701 1.00 98.56 199 ASN A O 1
ATOM 1478 N N . VAL A 1 200 ? 2.984 -11.080 0.878 1.00 98.62 200 VAL A N 1
ATOM 1479 C CA . VAL A 1 200 ? 3.222 -12.405 0.283 1.00 98.62 200 VAL A CA 1
ATOM 1480 C C . VAL A 1 200 ? 3.721 -12.287 -1.159 1.00 98.62 200 VAL A C 1
ATOM 1482 O O . VAL A 1 200 ? 4.704 -12.937 -1.497 1.00 98.62 200 VAL A O 1
ATOM 1485 N N . TRP A 1 201 ? 3.085 -11.450 -1.984 1.00 98.50 201 TRP A N 1
ATOM 1486 C CA . TRP A 1 201 ? 3.483 -11.267 -3.384 1.00 98.50 201 TRP A CA 1
ATOM 1487 C C . TRP A 1 201 ? 4.912 -10.732 -3.503 1.00 98.50 201 TRP A C 1
ATOM 1489 O O . TRP A 1 201 ? 5.731 -11.339 -4.184 1.00 98.50 201 TRP A O 1
ATOM 1499 N N . MET A 1 202 ? 5.241 -9.667 -2.767 1.00 98.12 202 MET A N 1
ATOM 1500 C CA . MET A 1 202 ? 6.579 -9.069 -2.773 1.00 98.12 202 MET A CA 1
ATOM 1501 C C . MET A 1 202 ? 7.629 -10.086 -2.307 1.00 98.12 202 MET A C 1
ATOM 1503 O O . MET A 1 202 ? 8.687 -10.203 -2.904 1.00 98.12 202 MET A O 1
ATOM 1507 N N . GLN A 1 203 ? 7.341 -10.904 -1.292 1.00 97.31 203 GLN A N 1
ATOM 1508 C CA . GLN A 1 203 ? 8.289 -11.936 -0.848 1.00 97.31 203 GLN A CA 1
ATOM 1509 C C . GLN A 1 203 ? 8.512 -13.060 -1.877 1.00 97.31 203 GLN A C 1
ATOM 1511 O O . GLN A 1 203 ? 9.568 -13.690 -1.849 1.00 97.31 203 GLN A O 1
ATOM 1516 N N . ASP A 1 204 ? 7.554 -13.304 -2.774 1.00 98.25 204 ASP A N 1
ATOM 1517 C CA . ASP A 1 204 ? 7.679 -14.252 -3.892 1.00 98.25 204 ASP A CA 1
ATOM 1518 C C . ASP A 1 204 ? 8.399 -13.635 -5.111 1.00 98.25 204 ASP A C 1
ATOM 1520 O O . ASP A 1 204 ? 8.941 -14.362 -5.939 1.00 98.25 204 ASP A O 1
ATOM 1524 N N . HIS A 1 205 ? 8.483 -12.298 -5.172 1.00 97.06 205 HIS A N 1
ATOM 1525 C CA . HIS A 1 205 ? 9.079 -11.520 -6.267 1.00 97.06 205 HIS A CA 1
ATOM 1526 C C . HIS A 1 205 ? 10.246 -10.630 -5.793 1.00 97.06 205 HIS A C 1
ATOM 1528 O O . HIS A 1 205 ? 10.250 -9.418 -6.015 1.00 97.06 205 HIS A O 1
ATOM 1534 N N . PRO A 1 206 ? 11.267 -11.188 -5.117 1.00 95.75 206 PRO A N 1
ATOM 1535 C CA . PRO A 1 206 ? 12.342 -10.388 -4.540 1.00 95.75 206 PRO A CA 1
ATOM 1536 C C . PRO A 1 206 ? 13.157 -9.600 -5.570 1.00 95.75 206 PRO A C 1
ATOM 1538 O O . PRO A 1 206 ? 13.649 -8.524 -5.245 1.00 95.75 206 PRO A O 1
ATOM 1541 N N . ASP A 1 207 ? 13.316 -10.133 -6.782 1.00 95.12 207 ASP A N 1
ATOM 1542 C CA . ASP A 1 207 ? 14.120 -9.519 -7.847 1.00 95.12 207 ASP A CA 1
ATOM 1543 C C . ASP A 1 207 ? 13.449 -8.271 -8.444 1.00 95.12 207 ASP A C 1
ATOM 1545 O O . ASP A 1 207 ? 14.093 -7.481 -9.138 1.00 95.12 207 ASP A O 1
ATOM 1549 N N . ASP A 1 208 ? 12.163 -8.056 -8.153 1.00 93.06 208 ASP A N 1
ATOM 1550 C CA . ASP A 1 208 ? 11.422 -6.919 -8.684 1.00 93.06 208 ASP A CA 1
ATOM 1551 C C . ASP A 1 208 ? 11.745 -5.609 -7.963 1.00 93.06 208 ASP A C 1
ATOM 1553 O O . ASP A 1 208 ? 11.547 -4.544 -8.542 1.00 93.06 208 ASP A O 1
ATOM 1557 N N . TYR A 1 209 ? 12.295 -5.674 -6.747 1.00 92.25 209 TYR A N 1
ATOM 1558 C CA . TYR A 1 209 ? 12.588 -4.507 -5.907 1.00 92.25 209 TYR A CA 1
ATOM 1559 C C . TYR A 1 209 ? 13.945 -4.595 -5.179 1.00 92.25 209 TYR A C 1
ATOM 1561 O O . TYR A 1 209 ? 14.165 -3.892 -4.191 1.00 92.25 209 TYR A O 1
ATOM 1569 N N . ARG A 1 210 ? 14.858 -5.471 -5.615 1.00 90.12 210 ARG A N 1
ATOM 1570 C CA . ARG A 1 210 ? 16.208 -5.606 -5.037 1.00 90.12 210 ARG A CA 1
ATOM 1571 C C . ARG A 1 210 ? 17.308 -5.055 -5.925 1.00 90.12 210 ARG A C 1
ATOM 1573 O O . ARG A 1 210 ? 17.167 -5.105 -7.164 1.00 90.12 210 ARG A O 1
#

Secondary structure (DSSP, 8-state):
----------------------------------------------------------------------------------------------------PPPPPPP-HHHHHHHHHHHHTTTT--TTSTTTHHHHHHHHHHHHHHHHHHHHHSTT-GGGSHHHHHHHHHHHHHHTT---HHHHHHTHHHHHHHHHHHHHHHHH-GGG--

Foldseek 3Di:
DDDDDDDDDDDDDDDDDDDDDDDDDDDDDPPPPPPDDDDDDDDDDDDDDDPPPDDDDDDDDDDDDDDDDDDDDDDDDDDDDDDDDDDDDDDDDDDPPPPPPPPDDQDALQQLVVLLVQLVVLLPDDPPDPPCQLVSLLSLLVSLVSNLVNCQSHPVHVVLPVVLNVLNVVLCVVLDDDSDSVSSVVCVCSSSVSSVVVNVVCVVVVVSRD

Organism: NCBI:txid403935

pLDDT: mean 72.93, std 23.81, range [34.31, 98.88]

Radius of gyration: 37.9 Å; chains: 1; bounding box: 112×95×70 Å

Sequence (210 aa):
MAYGRSVALVRSTSGVGNTVDRLIGDHTVRTRRIRRARAAALAVPVALLLPSCSGSADREAGGGPSPSRSAVTETTAGPASEELRSIASASAEAEESAAFSPPDPTPGPEAVRDAFAGLQATLNDSCGTPGNCEYLLNRVVDELERLDAAMKADGKGPGHFPEPIEWIAAMRERIGEDRSYEHLKSHQDLIFGTRDRINVWMQDHPDDYR